Protein AF-I2JIE0-F1 (afdb_monomer_lite)

Foldseek 3Di:
DADLVLLVQLLCVLVVHDHDVCVNQPPHPDDDDPPVLLCVVVVCVVVVPAAAEAEDDDLVVVLVLCVLFVVLVLVLAAPVVLVVDVSVVSNSSSCCSRPCCNQQVVPSVPSVSVSVSVVVSSVCVVVPDDPLRYDYDYLVVWQVVVCVSVVHDGDPDTRDDDDDSVVRNVSSVVSNVVNCVVVVVVVVVVVVVVD

Secondary structure (DSSP, 8-state):
---HHHHHHHHHHHTT----HHHHTTT-S---STTGGGGHHHHHHHSTT--EEEE---HHHHHHHHIIIIIHHHHH--HHHHHH-HHHHHHHHHIIIIIIIIITTT-TTSHHHHHHHHHHHHHHHHHHS-GGGEEEE-GGG-HHHHHHHHT-PPPSSPPP----HHHHHHHHHHHHHHHTHHHHHHHHHHHHHH-

Structure (mmCIF, N/CA/C/O backbone):
data_AF-I2JIE0-F1
#
_entry.id   AF-I2JIE0-F1
#
loop_
_atom_site.group_PDB
_atom_site.id
_atom_site.type_symbol
_atom_site.label_atom_id
_atom_site.label_alt_id
_atom_site.label_comp_id
_atom_site.label_asym_id
_atom_site.label_entity_id
_atom_site.label_seq_id
_atom_site.pdbx_PDB_ins_code
_atom_site.Cartn_x
_atom_site.Cartn_y
_atom_site.Cartn_z
_atom_site.occupancy
_atom_site.B_iso_or_equiv
_atom_site.auth_seq_id
_atom_site.auth_comp_id
_atom_site.auth_asym_id
_atom_site.auth_atom_id
_atom_site.pdbx_PDB_model_num
ATOM 1 N N . MET A 1 1 ? -0.596 -16.220 -4.078 1.00 50.84 1 MET A N 1
ATOM 2 C CA . MET A 1 1 ? -0.698 -15.473 -5.357 1.00 50.84 1 MET A CA 1
ATOM 3 C C . MET A 1 1 ? -2.163 -15.151 -5.608 1.00 50.84 1 MET A C 1
ATOM 5 O O . MET A 1 1 ? -2.968 -16.049 -5.387 1.00 50.84 1 MET A O 1
ATOM 9 N N . PRO A 1 2 ? -2.507 -13.934 -6.063 1.00 60.78 2 PRO A N 1
ATOM 10 C CA . PRO A 1 2 ? -3.894 -13.558 -6.339 1.00 60.78 2 PRO A CA 1
ATOM 11 C C . PRO A 1 2 ? -4.518 -14.429 -7.439 1.00 60.78 2 PRO A C 1
ATOM 13 O O . PRO A 1 2 ? -3.810 -14.962 -8.313 1.00 60.78 2 PRO A O 1
ATOM 16 N N . ARG A 1 3 ? -5.847 -14.580 -7.391 1.00 75.62 3 ARG A N 1
ATOM 17 C CA . ARG A 1 3 ? -6.624 -15.221 -8.460 1.00 75.62 3 ARG A CA 1
ATOM 18 C C . ARG A 1 3 ? -6.479 -14.389 -9.750 1.00 75.62 3 ARG A C 1
ATOM 20 O O . ARG A 1 3 ? -6.171 -13.201 -9.704 1.00 75.62 3 ARG A O 1
ATOM 27 N N . ARG A 1 4 ? -6.565 -15.025 -10.924 1.00 69.75 4 ARG A N 1
ATOM 28 C CA . ARG A 1 4 ? -6.256 -14.353 -12.208 1.00 69.75 4 ARG A CA 1
ATOM 29 C C . ARG A 1 4 ? -7.236 -13.211 -12.504 1.00 69.75 4 ARG A C 1
ATOM 31 O O . ARG A 1 4 ? -6.804 -12.136 -12.897 1.00 69.75 4 ARG A O 1
ATOM 38 N N . ASP A 1 5 ? -8.510 -13.460 -12.252 1.00 83.25 5 ASP A N 1
ATOM 39 C CA . ASP A 1 5 ? -9.611 -12.498 -12.292 1.00 83.25 5 ASP A CA 1
ATOM 40 C C . ASP A 1 5 ? -9.385 -11.286 -11.374 1.00 83.25 5 ASP A C 1
ATOM 42 O O . ASP A 1 5 ? -9.635 -10.162 -11.796 1.00 83.25 5 ASP A O 1
ATOM 46 N N . GLN A 1 6 ? -8.833 -11.472 -10.168 1.00 88.50 6 GLN A N 1
ATOM 47 C CA . GLN A 1 6 ? -8.515 -10.356 -9.265 1.00 88.50 6 GLN A CA 1
ATOM 48 C C . GLN A 1 6 ? -7.530 -9.368 -9.902 1.00 88.50 6 GLN A C 1
ATOM 50 O O . GLN A 1 6 ? -7.724 -8.161 -9.803 1.00 88.50 6 GLN A O 1
ATOM 55 N N . VAL A 1 7 ? -6.482 -9.860 -10.576 1.00 89.50 7 VAL A N 1
ATOM 56 C CA . VAL A 1 7 ? -5.481 -8.986 -11.216 1.00 89.50 7 VAL A CA 1
ATOM 57 C C . VAL A 1 7 ? -6.107 -8.191 -12.366 1.00 89.50 7 VAL A C 1
ATOM 59 O O . VAL A 1 7 ? -5.831 -7.002 -12.515 1.00 89.50 7 VAL A O 1
ATOM 62 N N . ASP A 1 8 ? -6.965 -8.826 -13.164 1.00 90.94 8 ASP A N 1
ATOM 63 C CA . ASP A 1 8 ? -7.676 -8.154 -14.256 1.00 90.94 8 ASP A CA 1
ATOM 64 C C . ASP A 1 8 ? -8.636 -7.080 -13.711 1.00 90.94 8 ASP A C 1
ATOM 66 O O . ASP A 1 8 ? -8.652 -5.955 -14.209 1.00 90.94 8 ASP A O 1
ATOM 70 N N . LEU A 1 9 ? -9.375 -7.378 -12.638 1.00 93.00 9 LEU A N 1
ATOM 71 C CA . LEU A 1 9 ? -10.269 -6.417 -11.987 1.00 93.00 9 LEU A CA 1
ATOM 72 C C . LEU A 1 9 ? -9.511 -5.229 -11.378 1.00 93.00 9 LEU A C 1
ATOM 74 O O . LEU A 1 9 ? -9.936 -4.090 -11.547 1.00 93.00 9 LEU A O 1
ATOM 78 N N . PHE A 1 10 ? -8.356 -5.447 -10.747 1.00 93.81 10 PHE A N 1
ATOM 79 C CA . PHE A 1 10 ? -7.536 -4.338 -10.248 1.00 93.81 10 PHE A CA 1
ATOM 80 C C . PHE A 1 10 ? -6.934 -3.482 -11.365 1.00 93.81 10 PHE A C 1
ATOM 82 O O . PHE A 1 10 ? -6.816 -2.271 -11.194 1.00 93.81 10 PHE A O 1
ATOM 89 N N . ASN A 1 11 ? -6.581 -4.071 -12.512 1.00 92.19 11 ASN A N 1
ATOM 90 C CA . ASN A 1 11 ? -6.170 -3.294 -13.684 1.00 92.19 11 ASN A CA 1
ATOM 91 C C . ASN A 1 11 ? -7.300 -2.384 -14.183 1.00 92.19 11 ASN A C 1
ATOM 93 O O . ASN A 1 11 ? -7.058 -1.211 -14.455 1.00 92.19 11 ASN A O 1
ATOM 97 N N . ARG A 1 12 ? -8.530 -2.905 -14.261 1.00 93.56 12 ARG A N 1
ATOM 98 C CA . ARG A 1 12 ? -9.721 -2.134 -14.656 1.00 93.56 12 ARG A CA 1
ATOM 99 C C . ARG A 1 12 ? -10.009 -1.000 -13.673 1.00 93.56 12 ARG A C 1
ATOM 101 O O . ARG A 1 12 ? -10.166 0.142 -14.093 1.00 93.56 12 ARG A O 1
ATOM 108 N N . ALA A 1 13 ? -9.962 -1.287 -12.371 1.00 94.31 13 ALA A N 1
ATOM 109 C CA . ALA A 1 13 ? -10.081 -0.265 -11.330 1.00 94.31 13 ALA A CA 1
ATOM 110 C C . ALA A 1 13 ? -8.989 0.813 -11.459 1.00 94.31 13 ALA A C 1
ATOM 112 O O . ALA A 1 13 ? -9.267 2.004 -11.353 1.00 94.31 13 ALA A O 1
ATOM 113 N N . GLY A 1 14 ? -7.749 0.409 -11.759 1.00 91.81 14 GLY A N 1
ATOM 114 C CA . GLY A 1 14 ? -6.630 1.318 -12.028 1.00 91.81 14 GLY A CA 1
ATOM 115 C C . GLY A 1 14 ? -6.827 2.213 -13.252 1.00 91.81 14 GLY A C 1
ATOM 116 O O . GLY A 1 14 ? -6.329 3.334 -13.272 1.00 91.81 14 GLY A O 1
ATOM 117 N N . ALA A 1 15 ? -7.578 1.741 -14.247 1.00 91.69 15 ALA A N 1
ATOM 118 C CA . ALA A 1 15 ? -7.973 2.509 -15.425 1.00 91.69 15 ALA A CA 1
ATOM 119 C C . ALA A 1 15 ? -9.201 3.412 -15.183 1.00 91.69 15 ALA A C 1
ATOM 121 O O . ALA A 1 15 ? -9.650 4.089 -16.107 1.00 91.69 15 ALA A O 1
ATOM 122 N N . GLY A 1 16 ? -9.744 3.436 -13.961 1.00 92.06 16 GLY A N 1
ATOM 123 C CA . GLY A 1 16 ? -10.924 4.223 -13.601 1.00 92.06 16 GLY A CA 1
ATOM 124 C C . GLY A 1 16 ? -12.256 3.564 -13.963 1.00 92.06 16 GLY A C 1
ATOM 125 O O . GLY A 1 16 ? -13.295 4.219 -13.894 1.00 92.06 16 GLY A O 1
ATOM 126 N N . GLU A 1 17 ? -12.259 2.285 -14.348 1.00 94.81 17 GLU A N 1
ATOM 127 C CA . GLU A 1 17 ? -13.503 1.549 -14.564 1.00 94.81 17 GLU A CA 1
ATOM 128 C C . GLU A 1 17 ? -14.173 1.188 -13.234 1.00 94.81 17 GLU A C 1
ATOM 130 O O . GLU A 1 17 ? -13.512 0.837 -12.254 1.00 94.81 17 GLU A O 1
ATOM 135 N N . ALA A 1 18 ? -15.507 1.193 -13.226 1.00 93.06 18 ALA A N 1
ATOM 136 C CA . ALA A 1 18 ? -16.274 0.635 -12.123 1.00 93.06 18 ALA A CA 1
ATOM 137 C C . ALA A 1 18 ? -16.062 -0.887 -12.040 1.00 93.06 18 ALA A C 1
ATOM 139 O O . ALA A 1 18 ? -16.148 -1.602 -13.046 1.00 93.06 18 ALA A O 1
ATOM 140 N N . VAL A 1 19 ? -15.805 -1.378 -10.828 1.00 95.31 19 VAL A N 1
ATOM 141 C CA . VAL A 1 19 ? -15.604 -2.799 -10.535 1.00 95.31 19 VAL A CA 1
ATOM 142 C C . VAL A 1 19 ? -16.434 -3.229 -9.332 1.00 95.31 19 VAL A C 1
ATOM 144 O O . VAL A 1 19 ? -16.686 -2.443 -8.421 1.00 95.31 19 VAL A O 1
ATOM 147 N N . GLU A 1 20 ? -16.809 -4.505 -9.309 1.00 94.06 20 GLU A N 1
ATOM 148 C CA . GLU A 1 20 ? -17.502 -5.114 -8.175 1.00 94.06 20 GLU A CA 1
ATOM 149 C C . GLU A 1 20 ? -16.490 -5.566 -7.116 1.00 94.06 20 GLU A C 1
ATOM 151 O O . GLU A 1 20 ? -15.862 -6.624 -7.234 1.00 94.06 20 GLU A O 1
ATOM 156 N N . TRP A 1 21 ? -16.322 -4.759 -6.065 1.00 95.38 21 TRP A N 1
ATOM 157 C CA . TRP A 1 21 ? -15.391 -5.050 -4.968 1.00 95.38 21 TRP A CA 1
ATOM 158 C C . TRP A 1 21 ? -15.708 -6.369 -4.251 1.00 95.38 21 TRP A C 1
ATOM 160 O O . TRP A 1 21 ? -14.789 -7.064 -3.817 1.00 95.38 21 TRP A O 1
ATOM 170 N N . SER A 1 22 ? -16.982 -6.749 -4.171 1.00 94.56 22 SER A N 1
ATOM 171 C CA . SER A 1 22 ? -17.442 -8.028 -3.616 1.00 94.56 22 SER A CA 1
ATOM 172 C C . SER A 1 22 ? -16.863 -9.241 -4.350 1.00 94.56 22 SER A C 1
ATOM 174 O O . SER A 1 22 ? -16.493 -10.222 -3.711 1.00 94.56 22 SER A O 1
ATOM 176 N N . VAL A 1 23 ? -16.693 -9.161 -5.674 1.00 93.56 23 VAL A N 1
ATOM 177 C CA . VAL A 1 23 ? -16.081 -10.228 -6.485 1.00 93.56 23 VAL A CA 1
ATOM 178 C C . VAL A 1 23 ? -14.577 -10.309 -6.229 1.00 93.56 23 VAL A C 1
ATOM 180 O O . VAL A 1 23 ? -14.011 -11.396 -6.095 1.00 93.56 23 VAL A O 1
ATOM 183 N N . ILE A 1 24 ? -13.914 -9.153 -6.120 1.00 93.94 24 ILE A N 1
ATOM 184 C CA . ILE A 1 24 ? -12.473 -9.088 -5.852 1.00 93.94 24 ILE A CA 1
ATOM 185 C C . ILE A 1 24 ? -12.156 -9.718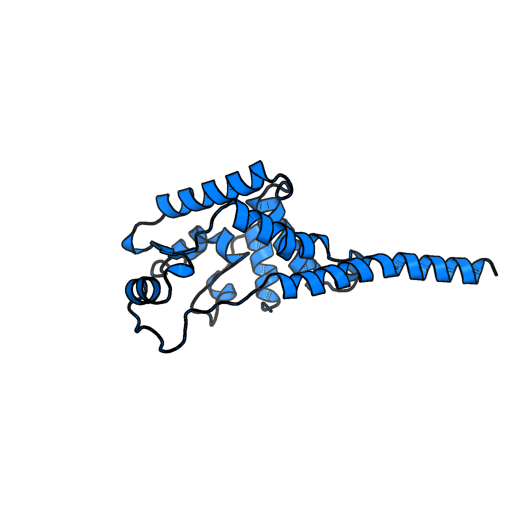 -4.491 1.00 93.94 24 ILE A C 1
ATOM 187 O O . ILE A 1 24 ? -11.199 -10.486 -4.395 1.00 93.94 24 ILE A O 1
ATOM 191 N N . PHE A 1 25 ? -12.959 -9.433 -3.464 1.00 94.19 25 PHE A N 1
ATOM 192 C CA . PHE A 1 25 ? -12.707 -9.848 -2.079 1.00 94.19 25 PHE A CA 1
ATOM 193 C C . PHE A 1 25 ? -13.576 -11.017 -1.599 1.00 94.19 25 PHE A C 1
ATOM 195 O O . PHE A 1 25 ? -13.624 -11.295 -0.403 1.00 94.19 25 PHE A O 1
ATOM 202 N N . GLU A 1 26 ? -14.218 -11.744 -2.511 1.00 92.62 26 GLU A N 1
ATOM 203 C CA . GLU A 1 26 ? -14.995 -12.939 -2.181 1.00 92.62 26 GLU A CA 1
ATOM 204 C C . GLU A 1 26 ? -14.158 -13.937 -1.359 1.00 92.62 26 GLU A C 1
ATOM 206 O O . GLU A 1 26 ? -13.080 -14.368 -1.777 1.00 92.62 26 GLU A O 1
ATOM 211 N N . GLY A 1 27 ? -14.661 -14.300 -0.176 1.00 92.69 27 GLY A N 1
ATOM 212 C CA . GLY A 1 27 ? -13.994 -15.222 0.748 1.00 92.69 27 GLY A CA 1
ATOM 213 C C . GLY A 1 27 ? -12.886 -14.600 1.607 1.00 92.69 27 GLY A C 1
ATOM 214 O O . GLY A 1 27 ? -12.286 -15.312 2.411 1.00 92.69 27 GLY A O 1
ATOM 215 N N . PHE A 1 28 ? -12.622 -13.296 1.486 1.00 94.25 28 PHE A N 1
ATOM 216 C CA . PHE A 1 28 ? -11.659 -12.574 2.319 1.00 94.25 28 PHE A CA 1
ATOM 217 C C . PHE A 1 28 ? -12.369 -11.738 3.388 1.00 94.25 28 PHE A C 1
ATOM 219 O O . PHE A 1 28 ? -13.424 -11.159 3.150 1.00 94.25 28 PHE A O 1
ATOM 226 N N . GLN A 1 29 ? -11.762 -11.647 4.574 1.00 94.88 29 GLN A N 1
ATOM 227 C CA . GLN A 1 29 ? -12.254 -10.813 5.683 1.00 94.88 29 GLN A CA 1
ATOM 228 C C . GLN A 1 29 ? -11.435 -9.530 5.876 1.00 94.88 29 GLN A C 1
ATOM 230 O O . GLN A 1 29 ? -11.829 -8.652 6.638 1.00 94.88 29 GLN A O 1
ATOM 235 N N . ALA A 1 30 ? -10.284 -9.432 5.210 1.00 95.56 30 ALA A N 1
ATOM 236 C CA . ALA A 1 30 ? -9.382 -8.294 5.276 1.00 95.56 30 ALA A CA 1
ATOM 237 C C . ALA A 1 30 ? -8.600 -8.163 3.964 1.00 95.56 30 ALA A C 1
ATOM 239 O O . ALA A 1 30 ? -8.398 -9.145 3.245 1.00 95.56 30 ALA A O 1
ATOM 240 N N . ALA A 1 31 ? -8.133 -6.949 3.687 1.00 95.06 31 ALA A N 1
ATOM 241 C CA . ALA A 1 31 ? -7.264 -6.629 2.567 1.00 95.06 31 ALA A CA 1
ATOM 242 C C . ALA A 1 31 ? -6.061 -5.830 3.073 1.00 95.06 31 ALA A C 1
ATOM 244 O O . ALA A 1 31 ? -6.202 -4.973 3.946 1.00 95.06 31 ALA A O 1
ATOM 245 N N . CYS A 1 32 ? -4.881 -6.111 2.534 1.00 93.06 32 CYS A N 1
ATOM 246 C CA . CYS A 1 32 ? -3.667 -5.364 2.822 1.00 93.06 32 CYS A CA 1
ATOM 247 C C . CYS A 1 32 ? -2.796 -5.274 1.567 1.00 93.06 32 CYS A C 1
ATOM 249 O O . CYS A 1 32 ? -2.983 -6.031 0.612 1.00 93.06 32 CYS A O 1
ATOM 251 N N . ASP A 1 33 ? -1.836 -4.349 1.602 1.00 89.81 33 ASP A N 1
ATOM 252 C CA . ASP A 1 33 ? -0.853 -4.123 0.540 1.00 89.81 33 ASP A CA 1
ATOM 253 C C . ASP A 1 33 ? -1.464 -3.670 -0.805 1.00 89.81 33 ASP A C 1
ATOM 255 O O . ASP A 1 33 ? -2.681 -3.531 -0.995 1.00 89.81 33 ASP A O 1
ATOM 259 N N . TRP A 1 34 ? -0.592 -3.364 -1.756 1.00 88.44 34 TRP A N 1
ATOM 260 C CA . TRP A 1 34 ? -0.958 -3.001 -3.112 1.00 88.44 34 TRP A CA 1
ATOM 261 C C . TRP A 1 34 ? -1.529 -4.202 -3.879 1.00 88.44 34 TRP A C 1
ATOM 263 O O . TRP A 1 34 ? -1.046 -5.326 -3.746 1.00 88.44 34 TRP A O 1
ATOM 273 N N . PRO A 1 35 ? -2.525 -3.984 -4.752 1.00 90.94 35 PRO A N 1
ATOM 274 C CA . PRO A 1 35 ? -3.130 -2.696 -5.105 1.00 90.94 35 PRO A CA 1
ATOM 275 C C . PRO A 1 35 ? -4.249 -2.241 -4.153 1.00 90.94 35 PRO A C 1
ATOM 277 O O . PRO A 1 35 ? -4.667 -1.093 -4.243 1.00 90.94 35 PRO A O 1
ATOM 280 N N . SER A 1 36 ? -4.736 -3.096 -3.247 1.00 93.56 36 SER A N 1
ATOM 281 C CA . SER A 1 36 ? -5.922 -2.808 -2.421 1.00 93.56 36 SER A CA 1
ATOM 282 C C . SER A 1 36 ? -5.805 -1.516 -1.605 1.00 93.56 36 SER A C 1
ATOM 284 O O . SER A 1 36 ? -6.749 -0.730 -1.570 1.00 93.56 36 SER A O 1
ATOM 286 N N . ALA A 1 37 ? -4.618 -1.235 -1.055 1.00 94.38 37 ALA A N 1
ATOM 287 C CA . ALA A 1 37 ? -4.341 -0.017 -0.296 1.00 94.38 37 ALA A CA 1
ATOM 288 C C . ALA A 1 37 ? -4.595 1.275 -1.097 1.00 94.38 37 ALA A C 1
ATOM 290 O O . ALA A 1 37 ? -4.973 2.286 -0.508 1.00 94.38 37 ALA A O 1
ATOM 291 N N . LYS A 1 38 ? -4.458 1.252 -2.435 1.00 94.69 38 LYS A N 1
ATOM 292 C CA . LYS A 1 38 ? -4.778 2.410 -3.288 1.00 94.69 38 LYS A CA 1
ATOM 293 C C . LYS A 1 38 ? -6.249 2.809 -3.190 1.00 94.69 38 LYS A C 1
ATOM 295 O O . LYS A 1 38 ? -6.565 3.998 -3.228 1.00 94.69 38 LYS A O 1
ATOM 300 N N . PHE A 1 39 ? -7.115 1.804 -3.118 1.00 96.25 39 PHE A N 1
ATOM 301 C CA . PHE A 1 39 ? -8.563 1.930 -3.241 1.00 96.25 39 PHE A CA 1
ATOM 302 C C . PHE A 1 39 ? -9.249 1.977 -1.874 1.00 96.25 39 PHE A C 1
ATOM 304 O O . PHE A 1 39 ? -10.411 1.609 -1.734 1.00 96.25 39 PHE A O 1
ATOM 311 N N . HIS A 1 40 ? -8.528 2.379 -0.825 1.00 96.94 40 HIS A N 1
ATOM 312 C CA . HIS A 1 40 ? -9.040 2.333 0.541 1.00 96.94 40 HIS A CA 1
ATOM 313 C C . HIS A 1 40 ? -10.341 3.141 0.721 1.00 96.94 40 HIS A C 1
ATOM 315 O O . HIS A 1 40 ? -11.200 2.735 1.502 1.00 96.94 40 HIS A O 1
ATOM 321 N N . LYS A 1 41 ? -10.532 4.246 -0.016 1.00 97.06 41 LYS A N 1
ATOM 322 C CA . LYS A 1 41 ? -11.759 5.063 0.045 1.00 97.06 41 LYS A CA 1
ATOM 323 C C . LYS A 1 41 ? -12.938 4.347 -0.607 1.00 97.06 41 LYS A C 1
ATOM 325 O O . LYS A 1 41 ? -14.010 4.274 -0.015 1.00 97.06 41 LYS A O 1
ATOM 330 N N . GLU A 1 42 ? -12.727 3.776 -1.784 1.00 97.12 42 GLU A N 1
ATOM 331 C CA . GLU A 1 42 ? -13.712 3.002 -2.535 1.00 97.12 42 GLU A CA 1
ATOM 332 C C . GLU A 1 42 ? -14.121 1.745 -1.760 1.00 97.12 42 GLU A C 1
ATOM 334 O O . GLU A 1 42 ? -15.308 1.447 -1.631 1.00 97.12 42 GLU A O 1
ATOM 339 N N . LEU A 1 43 ? -13.147 1.058 -1.160 1.00 97.31 43 LEU A N 1
ATOM 340 C CA . LEU A 1 43 ? -13.385 -0.093 -0.294 1.00 97.31 43 LEU A CA 1
ATOM 341 C C . LEU A 1 43 ? -14.127 0.296 0.982 1.00 97.31 43 LEU A C 1
ATOM 343 O O . LEU A 1 43 ? -15.064 -0.394 1.366 1.00 97.31 43 LEU A O 1
ATOM 347 N N . ALA A 1 44 ? -13.769 1.411 1.619 1.00 97.31 44 ALA A N 1
ATOM 348 C CA . ALA A 1 44 ? -14.471 1.893 2.804 1.00 97.31 44 ALA A CA 1
ATOM 349 C C . ALA A 1 44 ? -15.907 2.351 2.504 1.00 97.31 44 ALA A C 1
ATOM 351 O O . ALA A 1 44 ? -16.769 2.256 3.379 1.00 97.31 44 ALA A O 1
ATOM 352 N N . ALA A 1 45 ? -16.172 2.847 1.294 1.00 96.69 45 ALA A N 1
ATOM 353 C CA . ALA A 1 45 ? -17.520 3.174 0.844 1.00 96.69 45 ALA A CA 1
ATOM 354 C C . ALA A 1 45 ? -18.347 1.908 0.565 1.00 96.69 45 ALA A C 1
ATOM 356 O O . ALA A 1 45 ? -19.519 1.855 0.925 1.00 96.69 45 ALA A O 1
ATOM 357 N N . HIS A 1 46 ? -17.737 0.882 -0.038 1.00 97.19 46 HIS A N 1
ATOM 358 C CA . HIS A 1 46 ? -18.406 -0.386 -0.338 1.00 97.19 46 HIS A CA 1
ATOM 359 C C . HIS A 1 46 ? -18.641 -1.253 0.912 1.00 97.19 46 HIS A C 1
ATOM 361 O O . HIS A 1 46 ? -19.673 -1.907 1.024 1.00 97.19 46 HIS A O 1
ATOM 367 N N . TYR A 1 47 ? -17.707 -1.233 1.865 1.00 97.19 47 TYR A N 1
ATOM 368 C CA . TYR A 1 47 ? -17.784 -1.944 3.141 1.00 97.19 47 TYR A CA 1
ATOM 369 C C . TYR A 1 47 ? -17.862 -0.933 4.299 1.00 97.19 47 TYR A C 1
ATOM 371 O O . TYR A 1 47 ? -16.841 -0.654 4.938 1.00 97.19 47 TYR A O 1
ATOM 379 N N . PRO A 1 48 ? -19.042 -0.348 4.584 1.00 96.81 48 PRO A N 1
ATOM 380 C CA . PRO A 1 48 ? -19.179 0.754 5.542 1.00 96.81 48 PRO A CA 1
ATOM 381 C C . PRO A 1 48 ? -18.779 0.373 6.974 1.00 96.81 48 PRO A C 1
ATOM 383 O O . PRO A 1 48 ? -18.248 1.212 7.697 1.00 96.81 48 PRO A O 1
ATOM 386 N N . ASP A 1 49 ? -18.940 -0.898 7.343 1.00 96.25 49 ASP A N 1
ATOM 387 C CA . ASP A 1 49 ? -18.599 -1.412 8.675 1.00 96.25 49 ASP A CA 1
ATOM 388 C C . ASP A 1 49 ? -17.129 -1.848 8.799 1.00 96.25 49 ASP A C 1
ATOM 390 O O . ASP A 1 49 ? -16.657 -2.179 9.889 1.00 96.25 49 ASP A O 1
ATOM 394 N N . ALA A 1 50 ? -16.378 -1.865 7.690 1.00 97.38 50 ALA A N 1
ATOM 395 C CA . ALA A 1 50 ? -14.971 -2.233 7.724 1.00 97.38 50 ALA A CA 1
ATOM 396 C C . ALA A 1 50 ? -14.156 -1.177 8.481 1.00 97.38 50 ALA A C 1
ATOM 398 O O . ALA A 1 50 ? -14.226 0.025 8.190 1.00 97.38 50 ALA A O 1
ATOM 399 N N . LYS A 1 51 ? -13.347 -1.655 9.426 1.00 98.12 51 LYS A N 1
ATOM 400 C CA . LYS A 1 51 ? -12.343 -0.866 10.140 1.00 98.12 51 LYS A CA 1
ATOM 401 C C . LYS A 1 51 ? -11.093 -0.686 9.279 1.00 98.12 51 LYS A C 1
ATOM 403 O O . LYS A 1 51 ? -10.726 -1.579 8.518 1.00 98.12 51 LYS A O 1
ATOM 408 N N . ILE A 1 52 ? -10.431 0.458 9.421 1.00 98.50 52 ILE A N 1
ATOM 409 C CA . ILE A 1 52 ? -9.225 0.816 8.674 1.00 98.50 52 ILE A CA 1
ATOM 410 C C . ILE A 1 52 ? -8.023 0.761 9.613 1.00 98.50 52 ILE A C 1
ATOM 412 O O . ILE A 1 52 ? -8.037 1.355 10.689 1.00 98.50 52 ILE A O 1
ATOM 416 N N . VAL A 1 53 ? -6.970 0.060 9.196 1.00 98.38 53 VAL A N 1
ATOM 417 C CA . VAL A 1 53 ? -5.685 0.029 9.904 1.00 98.38 53 VAL A CA 1
ATOM 418 C C . VAL A 1 53 ? -4.634 0.684 9.017 1.00 98.38 53 VAL A C 1
ATOM 420 O O . VAL A 1 53 ? -4.310 0.174 7.946 1.00 98.38 53 VAL A O 1
ATOM 423 N N . LEU A 1 54 ? -4.103 1.821 9.461 1.00 98.31 54 LEU A N 1
ATOM 424 C CA . LEU A 1 54 ? -3.009 2.528 8.810 1.00 98.31 54 LEU A CA 1
ATOM 425 C C . LEU A 1 54 ? -1.691 2.133 9.472 1.00 98.31 54 LEU A C 1
ATOM 427 O O . LEU A 1 54 ? -1.358 2.617 10.554 1.00 98.31 54 LEU A O 1
ATOM 431 N N . SER A 1 55 ? -0.923 1.276 8.803 1.00 95.69 55 SER A N 1
ATOM 432 C CA . SER A 1 55 ? 0.434 0.956 9.238 1.00 95.69 55 SER A CA 1
ATOM 433 C C . SER A 1 55 ? 1.374 2.134 8.976 1.00 95.69 55 SER A C 1
ATOM 435 O O . SER A 1 55 ? 1.540 2.531 7.820 1.00 95.69 55 SER A O 1
ATOM 437 N N . VAL A 1 56 ? 2.022 2.658 10.015 1.00 95.94 56 VAL A N 1
ATOM 438 C CA . VAL A 1 56 ? 2.988 3.762 9.896 1.00 95.94 56 VAL A CA 1
ATOM 439 C C . VAL A 1 56 ? 4.423 3.281 10.066 1.00 95.94 56 VAL A C 1
ATOM 441 O O . VAL A 1 56 ? 4.703 2.306 10.763 1.00 95.94 56 VAL A O 1
ATOM 444 N N . ARG A 1 57 ? 5.350 3.974 9.406 1.00 93.50 57 ARG A N 1
ATOM 445 C CA . ARG A 1 57 ? 6.789 3.719 9.476 1.00 93.50 57 ARG A CA 1
ATOM 446 C C . ARG A 1 57 ? 7.540 5.016 9.205 1.00 93.50 57 ARG A C 1
ATOM 448 O O . ARG A 1 57 ? 7.044 5.882 8.492 1.00 93.50 57 ARG A O 1
ATOM 455 N N . ASP A 1 58 ? 8.747 5.110 9.747 1.00 96.25 58 ASP A N 1
ATOM 456 C CA . ASP A 1 58 ? 9.717 6.128 9.353 1.00 96.25 58 ASP A CA 1
ATOM 457 C C . ASP A 1 58 ? 9.920 6.147 7.822 1.00 96.25 58 ASP A C 1
ATOM 459 O O . ASP A 1 58 ? 10.095 5.091 7.202 1.00 96.25 58 ASP A O 1
ATOM 463 N N . ALA A 1 59 ? 9.867 7.339 7.223 1.00 96.88 59 ALA A N 1
ATOM 464 C CA . ALA A 1 59 ? 9.841 7.511 5.771 1.00 96.88 59 ALA A CA 1
ATOM 465 C C . ALA A 1 59 ? 11.167 7.110 5.107 1.00 96.88 59 ALA A C 1
ATOM 467 O O . ALA A 1 59 ? 11.153 6.549 4.009 1.00 96.88 59 ALA A O 1
ATOM 468 N N . ASP A 1 60 ? 12.299 7.338 5.777 1.00 96.69 60 ASP A N 1
ATOM 469 C CA . ASP A 1 60 ? 13.617 6.933 5.283 1.00 96.69 60 ASP A CA 1
ATOM 470 C C . ASP A 1 60 ? 13.711 5.407 5.231 1.00 96.69 60 ASP A C 1
ATOM 472 O O . ASP A 1 60 ? 13.921 4.821 4.167 1.00 96.69 60 ASP A O 1
ATOM 476 N N . LYS A 1 61 ? 13.404 4.743 6.352 1.00 93.44 61 LYS A N 1
ATOM 477 C CA . LYS A 1 61 ? 13.381 3.275 6.430 1.00 93.44 61 LYS A CA 1
ATOM 478 C C . LYS A 1 61 ? 12.373 2.646 5.471 1.00 93.44 61 LYS A C 1
ATOM 480 O O . LYS A 1 61 ? 12.617 1.549 4.964 1.00 93.44 61 LYS A O 1
ATOM 485 N N . TRP A 1 62 ? 11.219 3.279 5.263 1.00 94.12 62 TRP A N 1
ATOM 486 C CA . TRP A 1 62 ? 10.230 2.823 4.288 1.00 94.12 62 TRP A CA 1
ATOM 487 C C . TRP A 1 62 ? 10.772 2.918 2.860 1.00 94.12 62 TRP A C 1
ATOM 489 O O . TRP A 1 62 ? 10.655 1.945 2.108 1.00 94.12 62 TRP A O 1
ATOM 499 N N . TYR A 1 63 ? 11.384 4.046 2.492 1.00 95.88 63 TYR A N 1
ATOM 500 C CA . TYR A 1 63 ? 11.905 4.255 1.147 1.00 95.88 63 TYR A CA 1
ATOM 501 C C . TYR A 1 63 ? 13.029 3.270 0.829 1.00 95.88 63 TYR A C 1
ATOM 503 O O . TYR A 1 63 ? 12.940 2.565 -0.176 1.00 95.88 63 TYR A O 1
ATOM 511 N N . ASP A 1 64 ? 14.016 3.133 1.716 1.00 93.38 64 ASP A N 1
ATOM 512 C CA . ASP A 1 64 ? 15.139 2.207 1.536 1.00 93.38 64 ASP A CA 1
ATOM 513 C C . ASP A 1 64 ? 14.654 0.765 1.363 1.00 93.38 64 ASP A C 1
ATOM 515 O O . ASP A 1 64 ? 15.060 0.050 0.439 1.00 93.38 64 ASP A O 1
ATOM 519 N N . SER A 1 65 ? 13.714 0.353 2.219 1.00 89.50 65 SER A N 1
ATOM 520 C CA . SER A 1 65 ? 13.075 -0.960 2.155 1.00 89.50 65 SER A CA 1
ATOM 521 C C . SER A 1 65 ? 12.357 -1.154 0.821 1.00 89.50 65 SER A C 1
ATOM 523 O O . SER A 1 65 ? 12.564 -2.157 0.147 1.00 89.50 65 SER A O 1
ATOM 525 N N . THR A 1 66 ? 11.528 -0.202 0.402 1.00 92.00 66 THR A N 1
ATOM 526 C CA . THR A 1 66 ? 10.705 -0.317 -0.812 1.00 92.00 66 THR A CA 1
ATOM 527 C C . THR A 1 66 ? 11.563 -0.286 -2.080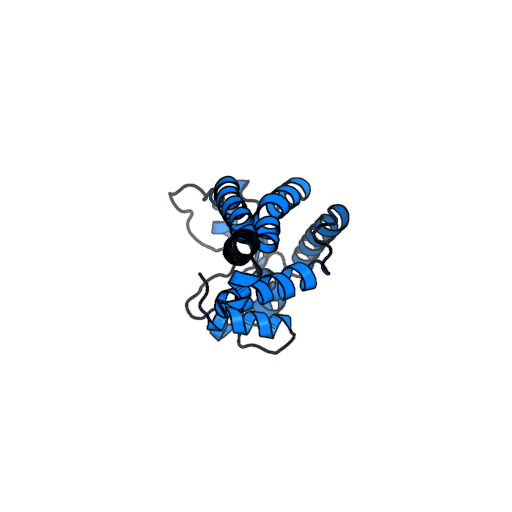 1.00 92.00 66 THR A C 1
ATOM 529 O O . THR A 1 66 ? 11.347 -1.072 -3.010 1.00 92.00 66 THR A O 1
ATOM 532 N N . ARG A 1 67 ? 12.588 0.576 -2.098 1.00 93.00 67 ARG 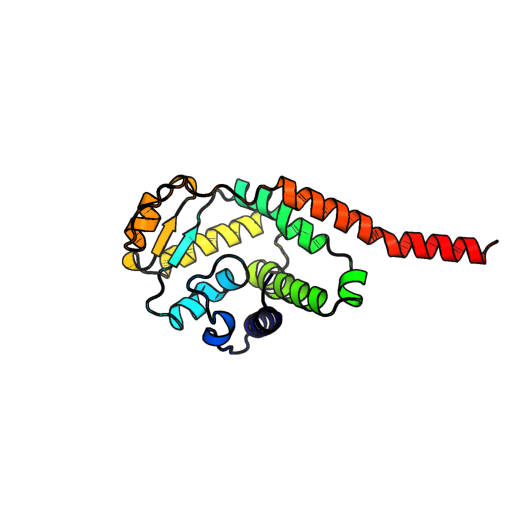A N 1
ATOM 533 C CA . ARG A 1 67 ? 13.536 0.745 -3.202 1.00 93.00 67 ARG A CA 1
ATOM 534 C C . ARG A 1 67 ? 14.371 -0.508 -3.439 1.00 93.00 67 ARG A C 1
ATOM 536 O O . ARG A 1 67 ? 14.539 -0.902 -4.593 1.00 93.00 67 ARG A O 1
ATOM 543 N N . SER A 1 68 ? 14.877 -1.124 -2.372 1.00 86.81 68 SER A N 1
ATOM 544 C CA . SER A 1 68 ? 15.716 -2.330 -2.438 1.00 86.81 68 SER A CA 1
ATOM 545 C C . SER A 1 68 ? 14.927 -3.617 -2.704 1.00 86.81 68 SER A C 1
ATOM 547 O O . SER A 1 68 ? 15.497 -4.582 -3.213 1.00 86.81 68 SER A O 1
ATOM 549 N N . THR A 1 69 ? 13.620 -3.623 -2.425 1.00 86.19 69 THR A N 1
ATOM 550 C CA . THR A 1 69 ? 12.761 -4.808 -2.551 1.00 86.19 69 THR A CA 1
ATOM 551 C C . THR A 1 69 ? 11.814 -4.724 -3.752 1.00 86.19 69 THR A C 1
ATOM 553 O O . THR A 1 69 ? 12.221 -5.001 -4.881 1.00 86.19 69 THR A O 1
ATOM 556 N N . ILE A 1 70 ? 10.547 -4.359 -3.543 1.00 85.56 70 ILE A N 1
ATOM 557 C CA . ILE A 1 70 ? 9.471 -4.466 -4.534 1.00 85.56 70 ILE A CA 1
ATOM 558 C C . ILE A 1 70 ? 9.704 -3.590 -5.766 1.00 85.56 70 ILE A C 1
ATOM 560 O O . ILE A 1 70 ? 9.385 -4.003 -6.886 1.00 85.56 70 ILE A O 1
ATOM 564 N N . PHE A 1 71 ? 10.321 -2.417 -5.599 1.00 90.75 71 PHE A N 1
ATOM 565 C CA . PHE A 1 71 ? 10.660 -1.565 -6.731 1.00 90.75 71 PHE A CA 1
ATOM 566 C C . PHE A 1 71 ? 11.769 -2.208 -7.567 1.00 90.75 71 PHE A C 1
ATOM 568 O O . PHE A 1 71 ? 11.598 -2.410 -8.770 1.00 90.75 71 PHE A O 1
ATOM 575 N N . ALA A 1 72 ? 12.871 -2.624 -6.933 1.00 88.31 72 ALA A N 1
ATOM 576 C CA . ALA A 1 72 ? 13.955 -3.334 -7.607 1.00 88.31 72 ALA A CA 1
ATOM 577 C C . ALA A 1 72 ? 13.485 -4.638 -8.272 1.00 88.31 72 ALA A C 1
ATOM 579 O O . ALA A 1 72 ? 13.949 -4.963 -9.365 1.00 88.31 72 ALA A O 1
ATOM 580 N N . PHE A 1 73 ? 12.554 -5.369 -7.658 1.00 86.88 73 PHE A N 1
ATOM 581 C CA . PHE A 1 73 ? 11.945 -6.568 -8.233 1.00 86.88 73 PHE A CA 1
ATOM 582 C C . PHE A 1 73 ? 11.088 -6.248 -9.460 1.00 86.88 73 PHE A C 1
ATOM 584 O O . PHE A 1 73 ? 11.206 -6.927 -10.478 1.00 86.88 73 PHE A O 1
ATOM 591 N N . THR A 1 74 ? 10.279 -5.187 -9.411 1.00 87.12 74 THR A N 1
ATOM 592 C CA . THR A 1 74 ? 9.458 -4.782 -10.562 1.00 87.12 74 THR A CA 1
ATOM 593 C C . THR A 1 74 ? 10.339 -4.374 -11.745 1.00 87.12 74 THR A C 1
ATOM 595 O O . THR A 1 74 ? 10.160 -4.882 -12.850 1.00 87.12 74 THR A O 1
ATOM 598 N N . GLN A 1 75 ? 11.363 -3.545 -11.501 1.00 87.44 75 GLN A N 1
ATOM 599 C CA . GLN A 1 75 ? 12.369 -3.170 -12.512 1.00 87.44 75 GLN A CA 1
ATOM 600 C C . GLN A 1 75 ? 13.227 -4.374 -12.960 1.00 87.44 75 GLN A C 1
ATOM 602 O O . GLN A 1 75 ? 13.757 -4.406 -14.067 1.00 87.44 75 GLN A O 1
ATOM 607 N N . SER A 1 76 ? 13.310 -5.383 -12.089 1.00 84.81 76 SER A N 1
ATOM 608 C CA . SER A 1 76 ? 13.823 -6.743 -12.280 1.00 84.81 76 SER A CA 1
ATOM 609 C C . SER A 1 76 ? 13.396 -7.467 -13.537 1.00 84.81 76 SER A C 1
ATOM 611 O O . SER A 1 76 ? 14.139 -8.243 -14.139 1.00 84.81 76 SER A O 1
ATOM 613 N N . MET A 1 77 ? 12.104 -7.319 -13.819 1.00 84.00 77 MET A N 1
ATOM 614 C CA . MET A 1 77 ? 11.348 -8.334 -14.523 1.00 84.00 77 MET A CA 1
ATOM 615 C C . MET A 1 77 ? 11.735 -8.377 -16.006 1.00 84.00 77 MET A C 1
ATOM 617 O O . MET A 1 77 ? 11.480 -7.411 -16.738 1.00 84.00 77 MET A O 1
ATOM 621 N N . PRO A 1 78 ? 12.303 -9.496 -16.500 1.00 84.75 78 PRO A N 1
ATOM 622 C CA . PRO A 1 78 ? 12.757 -9.568 -17.879 1.00 84.75 78 PRO A CA 1
ATOM 623 C C . PRO A 1 78 ? 11.618 -9.325 -18.872 1.00 84.75 78 PRO A C 1
ATOM 625 O O . PRO A 1 78 ? 10.534 -9.903 -18.761 1.00 84.75 78 PRO A O 1
ATOM 628 N N . ARG A 1 79 ? 11.867 -8.495 -19.893 1.00 84.75 79 ARG A N 1
ATOM 629 C CA . ARG A 1 79 ? 10.858 -8.177 -20.922 1.00 84.75 79 ARG A CA 1
ATOM 630 C C . ARG A 1 79 ? 10.342 -9.430 -21.632 1.00 84.75 79 ARG A C 1
ATOM 632 O O . ARG A 1 79 ? 9.144 -9.549 -21.864 1.00 84.75 79 ARG A O 1
ATOM 639 N N . TRP A 1 80 ? 11.232 -10.380 -21.913 1.00 83.62 80 TRP A N 1
ATOM 640 C CA . TRP A 1 80 ? 10.888 -11.641 -22.569 1.00 83.62 80 TRP A CA 1
ATOM 641 C C . TRP A 1 80 ? 9.947 -12.509 -21.718 1.00 83.62 80 TRP A C 1
ATOM 643 O O . TRP A 1 80 ? 9.052 -13.149 -22.261 1.00 83.62 80 TRP A O 1
ATOM 653 N N . LEU A 1 81 ? 10.061 -12.462 -20.385 1.00 83.44 81 LEU A N 1
ATOM 654 C CA . LEU A 1 81 ? 9.167 -13.195 -19.486 1.00 83.44 81 LEU A CA 1
ATOM 655 C C . LEU A 1 81 ? 7.738 -12.628 -19.535 1.00 83.44 81 LEU A C 1
ATOM 657 O O . LEU A 1 81 ? 6.766 -13.381 -19.537 1.00 83.44 81 LEU A O 1
ATOM 661 N N . ARG A 1 82 ? 7.607 -11.300 -19.660 1.00 84.12 82 ARG A N 1
ATOM 662 C CA . ARG A 1 82 ? 6.319 -10.612 -19.881 1.00 84.12 82 ARG A CA 1
ATOM 663 C C . ARG A 1 82 ? 5.737 -10.882 -21.270 1.00 84.12 82 ARG A C 1
ATOM 665 O O . ARG A 1 82 ? 4.521 -10.821 -21.462 1.00 84.12 82 ARG A O 1
ATOM 672 N N . TRP A 1 83 ? 6.591 -11.155 -22.252 1.00 83.38 83 TRP A N 1
ATOM 673 C CA . TRP A 1 83 ? 6.150 -11.542 -23.586 1.00 83.38 83 TRP A CA 1
ATOM 674 C C . TRP A 1 83 ? 5.586 -12.968 -23.585 1.00 83.38 83 TRP A C 1
ATOM 676 O O . TRP A 1 83 ? 4.446 -13.149 -24.008 1.00 83.38 83 TRP A O 1
ATOM 686 N N . LEU A 1 84 ? 6.319 -13.931 -23.015 1.00 87.50 84 LEU A N 1
ATOM 687 C CA . LEU A 1 84 ? 5.938 -15.349 -22.975 1.00 87.50 84 LEU A CA 1
ATOM 688 C C . LEU A 1 84 ? 4.777 -15.666 -22.024 1.00 87.50 84 LEU A C 1
ATOM 690 O O . LEU A 1 84 ? 4.052 -16.631 -22.249 1.00 87.50 84 LEU A O 1
ATOM 694 N N . SER A 1 85 ? 4.591 -14.883 -20.958 1.00 87.50 85 SER A N 1
ATOM 695 C CA . SER A 1 85 ? 3.545 -15.128 -19.963 1.00 87.50 85 SER A CA 1
ATOM 696 C C . SER A 1 85 ? 2.535 -13.979 -19.914 1.00 87.50 85 SER A C 1
ATOM 698 O O . SER A 1 85 ? 2.824 -12.934 -19.317 1.00 87.50 85 SER A O 1
ATOM 700 N N . PRO A 1 86 ? 1.315 -14.169 -20.459 1.00 87.06 86 PRO A N 1
ATOM 701 C CA . PRO A 1 86 ? 0.230 -13.197 -20.332 1.00 87.06 86 PRO A CA 1
ATOM 702 C C . PRO A 1 86 ? -0.063 -12.839 -18.872 1.00 87.06 86 PRO A C 1
ATOM 704 O O . PRO A 1 86 ? -0.259 -11.676 -18.548 1.00 87.06 86 PRO A O 1
ATOM 707 N N . ARG A 1 87 ? 0.009 -13.819 -17.961 1.00 85.12 87 ARG A N 1
ATOM 708 C CA . ARG A 1 87 ? -0.199 -13.591 -16.525 1.00 85.12 87 ARG A CA 1
ATOM 709 C C . ARG A 1 87 ? 0.848 -12.643 -15.934 1.00 85.12 87 ARG A C 1
ATOM 711 O O . ARG A 1 87 ? 0.490 -11.751 -15.172 1.00 85.12 87 ARG A O 1
ATOM 718 N N . MET A 1 88 ? 2.129 -12.817 -16.271 1.00 86.38 88 MET A N 1
ATOM 719 C CA . MET A 1 88 ? 3.183 -11.912 -15.786 1.00 86.38 88 MET A CA 1
ATOM 720 C C . MET A 1 88 ? 3.037 -10.513 -16.375 1.00 86.38 88 MET A C 1
ATOM 722 O O . MET A 1 88 ? 3.301 -9.529 -15.689 1.00 86.38 88 MET A O 1
ATOM 726 N N . ARG A 1 89 ? 2.571 -10.416 -17.624 1.00 88.44 89 ARG A N 1
ATOM 727 C CA . ARG A 1 89 ? 2.244 -9.137 -18.256 1.00 88.44 89 ARG A CA 1
ATOM 728 C C . ARG A 1 89 ? 1.156 -8.393 -17.485 1.00 88.44 89 ARG A C 1
ATOM 730 O O . ARG A 1 89 ? 1.389 -7.250 -17.115 1.00 88.44 89 ARG A O 1
ATOM 737 N N . THR A 1 90 ? 0.039 -9.056 -17.190 1.00 89.25 90 THR A N 1
ATOM 738 C CA . THR A 1 90 ? -1.087 -8.477 -16.444 1.00 89.25 90 THR A CA 1
ATOM 739 C C . THR A 1 90 ? -0.680 -8.044 -15.032 1.00 89.25 90 THR A C 1
ATOM 741 O O . THR A 1 90 ? -1.036 -6.950 -14.600 1.00 89.25 90 THR A O 1
ATOM 744 N N . ILE A 1 91 ? 0.106 -8.857 -14.314 1.00 88.25 91 ILE A N 1
ATOM 745 C CA . ILE A 1 91 ? 0.600 -8.498 -12.971 1.00 88.25 91 ILE A CA 1
ATOM 746 C C . ILE A 1 91 ? 1.524 -7.282 -13.039 1.00 88.25 91 ILE A C 1
ATOM 748 O O . ILE A 1 91 ? 1.379 -6.354 -12.248 1.00 88.25 91 ILE A O 1
ATOM 752 N N . HIS A 1 92 ? 2.458 -7.260 -13.991 1.00 89.62 92 HIS A N 1
ATOM 753 C CA . HIS A 1 92 ? 3.343 -6.114 -14.169 1.00 89.62 92 HIS A CA 1
ATOM 754 C C . HIS A 1 92 ? 2.558 -4.853 -14.550 1.00 89.62 92 HIS A C 1
ATOM 756 O O . HIS A 1 92 ? 2.879 -3.776 -14.065 1.00 89.62 92 HIS A O 1
ATOM 762 N N . GLN A 1 93 ? 1.541 -4.958 -15.409 1.00 90.12 93 GLN A N 1
ATOM 763 C CA . GLN A 1 93 ? 0.670 -3.831 -15.757 1.00 90.12 93 GLN A CA 1
ATOM 764 C C . GLN A 1 93 ? -0.059 -3.283 -14.532 1.00 90.12 93 GLN A C 1
ATOM 766 O O . GLN A 1 93 ? -0.064 -2.074 -14.346 1.00 90.12 93 GLN A O 1
ATOM 771 N N . MET A 1 94 ? -0.570 -4.154 -13.662 1.00 91.31 94 MET A N 1
ATOM 772 C CA . MET A 1 94 ? -1.254 -3.743 -12.435 1.00 91.31 94 MET A CA 1
ATOM 773 C C . MET A 1 94 ? -0.298 -3.020 -11.490 1.00 91.31 94 MET A C 1
ATOM 775 O O . MET A 1 94 ? -0.585 -1.918 -11.039 1.00 91.31 94 MET A O 1
ATOM 779 N N . VAL A 1 95 ? 0.865 -3.612 -11.216 1.00 89.94 95 VAL A N 1
ATOM 780 C CA . VAL A 1 95 ? 1.851 -3.021 -10.302 1.00 89.94 95 VAL A CA 1
ATOM 781 C C . VAL A 1 95 ? 2.383 -1.697 -10.858 1.00 89.94 95 VAL A C 1
ATOM 783 O O . VAL A 1 95 ? 2.436 -0.706 -10.138 1.00 89.94 95 VAL A O 1
ATOM 786 N N . THR A 1 96 ? 2.739 -1.640 -12.142 1.00 90.12 96 THR A N 1
ATOM 787 C CA . THR A 1 96 ? 3.229 -0.404 -12.759 1.00 90.12 96 THR A CA 1
ATOM 788 C C . THR A 1 96 ? 2.134 0.648 -12.877 1.00 90.12 96 THR A C 1
ATOM 790 O O . THR A 1 96 ? 2.329 1.750 -12.389 1.00 90.12 96 THR A O 1
ATOM 793 N N . GLY A 1 97 ? 0.980 0.318 -13.450 1.00 90.12 97 GLY A N 1
ATOM 794 C CA . GLY A 1 97 ? -0.091 1.277 -13.712 1.00 90.12 97 GLY A CA 1
ATOM 795 C C . GLY A 1 97 ? -0.764 1.796 -12.444 1.00 90.12 97 GLY A C 1
ATOM 796 O O . GLY A 1 97 ? -0.934 3.000 -12.297 1.00 90.12 97 GLY A O 1
ATOM 797 N N . VAL A 1 98 ? -1.104 0.914 -11.499 1.00 89.88 98 VAL A N 1
ATOM 798 C CA . VAL A 1 98 ? -1.800 1.320 -10.265 1.00 89.88 98 VAL A CA 1
ATOM 799 C C . VAL A 1 98 ? -0.839 1.978 -9.281 1.00 89.88 98 VAL A C 1
ATOM 801 O O . VAL A 1 98 ? -1.174 3.001 -8.688 1.00 89.88 98 VAL A O 1
ATOM 804 N N . VAL A 1 99 ? 0.349 1.396 -9.085 1.00 91.75 99 VAL A N 1
ATOM 805 C CA . VAL A 1 99 ? 1.263 1.817 -8.014 1.00 91.75 99 VAL A CA 1
ATOM 806 C C . VAL A 1 99 ? 2.287 2.814 -8.540 1.00 91.75 99 VAL A C 1
ATOM 808 O O . VAL A 1 99 ? 2.275 3.976 -8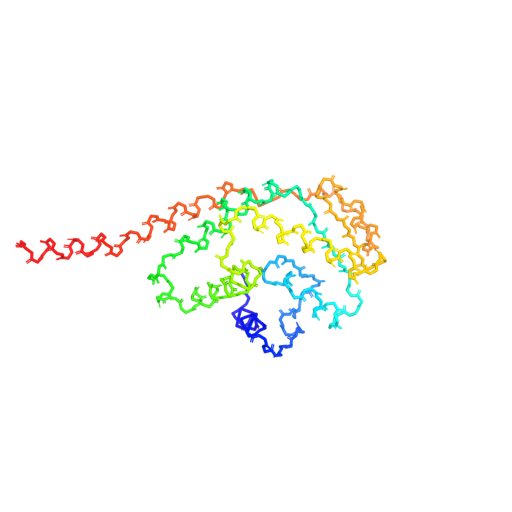.143 1.00 91.75 99 VAL A O 1
ATOM 811 N N . TRP A 1 100 ? 3.181 2.390 -9.433 1.00 94.25 100 TRP A N 1
ATOM 812 C CA . TRP A 1 100 ? 4.345 3.206 -9.797 1.00 94.25 100 TRP A CA 1
ATOM 813 C C . TRP A 1 100 ? 3.984 4.441 -10.627 1.00 94.25 100 TRP A C 1
ATOM 815 O O . TRP A 1 100 ? 4.462 5.533 -10.329 1.00 94.25 100 TRP A O 1
ATOM 825 N N . ASP A 1 101 ? 3.115 4.288 -11.616 1.00 93.38 101 ASP A N 1
ATOM 826 C CA . ASP A 1 101 ? 2.656 5.376 -12.475 1.00 93.38 101 ASP A CA 1
ATOM 827 C C . ASP A 1 101 ? 1.448 6.086 -11.853 1.00 93.38 101 ASP A C 1
ATOM 829 O O . ASP A 1 101 ? 1.398 7.311 -11.848 1.00 93.38 101 ASP A O 1
ATOM 833 N N . GLY A 1 102 ? 0.512 5.339 -11.260 1.00 91.62 102 GLY A N 1
ATOM 834 C CA . GLY A 1 102 ? -0.705 5.893 -10.665 1.00 91.62 102 GLY A CA 1
ATOM 835 C C . GLY A 1 102 ? -0.469 6.690 -9.379 1.00 91.62 102 GLY A C 1
ATOM 836 O O . GLY A 1 102 ? -0.853 7.853 -9.296 1.00 91.62 102 GLY A O 1
ATOM 837 N N . VAL A 1 103 ? 0.161 6.087 -8.365 1.00 93.38 103 VAL A N 1
ATOM 838 C CA . VAL A 1 103 ? 0.408 6.754 -7.069 1.00 93.38 103 VAL A CA 1
ATOM 839 C C . VAL A 1 103 ? 1.629 7.656 -7.128 1.00 93.38 103 VAL A C 1
ATOM 841 O O . VAL A 1 103 ? 1.598 8.772 -6.619 1.00 93.38 103 VAL A O 1
ATOM 844 N N . PHE A 1 104 ? 2.710 7.171 -7.739 1.00 95.75 104 PHE A N 1
ATOM 845 C CA . PHE A 1 104 ? 3.992 7.874 -7.743 1.00 95.75 104 PHE A CA 1
ATOM 846 C C . PHE A 1 104 ? 4.284 8.616 -9.053 1.00 95.75 104 PHE A C 1
ATOM 848 O O . PHE A 1 104 ? 5.397 9.107 -9.222 1.00 95.75 104 PHE A O 1
ATOM 855 N N . GLY A 1 105 ? 3.353 8.689 -10.009 1.00 95.19 105 GLY A N 1
ATOM 856 C CA . GLY A 1 105 ? 3.553 9.459 -11.243 1.00 95.19 105 GLY A CA 1
ATOM 857 C C . GLY A 1 105 ? 4.771 9.028 -12.072 1.00 95.19 105 GLY A C 1
ATOM 858 O O . GLY A 1 105 ? 5.365 9.858 -12.755 1.00 95.19 105 GLY A O 1
ATOM 859 N N . GLY A 1 106 ? 5.229 7.778 -11.937 1.00 95.88 106 GLY A N 1
ATOM 860 C CA . GLY A 1 106 ? 6.454 7.262 -12.562 1.00 95.88 106 GLY A CA 1
ATOM 861 C C . GLY A 1 106 ? 7.750 7.756 -11.903 1.00 95.88 106 GLY A C 1
ATOM 862 O O . GLY A 1 106 ? 8.849 7.471 -12.380 1.00 95.88 106 GLY A O 1
ATOM 863 N N . ARG A 1 107 ? 7.648 8.488 -10.790 1.00 97.19 107 ARG A N 1
ATOM 864 C CA . ARG A 1 107 ? 8.750 9.187 -10.115 1.00 97.19 107 ARG A CA 1
ATOM 865 C C . ARG A 1 107 ? 9.152 8.559 -8.787 1.00 97.19 107 ARG A C 1
ATOM 867 O O . ARG A 1 107 ? 9.859 9.190 -8.014 1.00 97.19 107 ARG A O 1
ATOM 874 N N . PHE A 1 108 ? 8.790 7.302 -8.524 1.00 97.12 108 PHE A N 1
ATOM 875 C CA . PHE A 1 108 ? 9.214 6.616 -7.294 1.00 97.12 108 PHE A CA 1
ATOM 876 C C . PHE A 1 108 ? 10.745 6.624 -7.100 1.00 97.12 108 PHE A C 1
ATOM 878 O O . PHE A 1 108 ? 11.231 6.579 -5.976 1.00 97.12 108 PHE A O 1
ATOM 885 N N . ALA A 1 109 ? 11.525 6.685 -8.186 1.00 96.31 109 ALA A N 1
ATOM 886 C CA . ALA A 1 109 ? 12.980 6.709 -8.090 1.00 96.31 109 ALA A CA 1
ATOM 887 C C . ALA A 1 109 ? 13.568 8.025 -7.538 1.00 96.31 109 ALA A C 1
ATOM 889 O O . ALA A 1 109 ? 14.737 8.019 -7.142 1.00 96.31 109 ALA A O 1
ATOM 890 N N . ASP A 1 110 ? 12.784 9.106 -7.544 1.00 98.06 110 ASP A N 1
ATOM 891 C CA . ASP A 1 110 ? 13.070 10.388 -6.900 1.00 98.06 110 ASP A CA 1
ATOM 892 C C . ASP A 1 110 ? 12.679 10.275 -5.422 1.00 98.06 110 ASP A C 1
ATOM 894 O O . ASP A 1 110 ? 11.502 10.233 -5.065 1.00 98.06 110 ASP A O 1
ATOM 898 N N . GLU A 1 111 ? 13.690 10.161 -4.565 1.00 98.00 111 GLU A N 1
ATOM 899 C CA . GLU A 1 111 ? 13.529 9.861 -3.144 1.00 98.00 111 GLU A CA 1
ATOM 900 C C . GLU A 1 111 ? 12.707 10.909 -2.395 1.00 98.00 111 GLU A C 1
ATOM 902 O O . GLU A 1 111 ? 11.805 10.557 -1.633 1.00 98.00 111 GLU A O 1
ATOM 907 N N . ALA A 1 112 ? 12.991 12.192 -2.632 1.00 98.31 112 ALA A N 1
ATOM 908 C CA . ALA A 1 112 ? 12.280 13.283 -1.979 1.00 98.31 112 ALA A CA 1
ATOM 909 C C . ALA A 1 112 ? 10.799 13.268 -2.376 1.00 98.31 112 ALA A C 1
ATOM 911 O O . ALA A 1 112 ? 9.923 13.362 -1.515 1.00 98.31 112 ALA A O 1
ATOM 912 N N . TYR A 1 113 ? 10.519 13.066 -3.666 1.00 98.31 113 TYR A N 1
ATOM 913 C CA . TYR A 1 113 ? 9.153 12.949 -4.166 1.00 98.31 113 TYR A CA 1
ATOM 914 C C . TYR A 1 113 ? 8.429 11.718 -3.595 1.00 98.31 113 TYR A C 1
ATOM 916 O O . TYR A 1 113 ? 7.304 11.831 -3.111 1.00 98.31 113 TYR A O 1
ATOM 924 N N . ALA A 1 114 ? 9.066 10.544 -3.592 1.00 98.12 114 ALA A N 1
ATOM 925 C CA . ALA A 1 114 ? 8.460 9.316 -3.079 1.00 98.12 114 ALA A CA 1
ATOM 926 C C . ALA A 1 114 ? 8.112 9.424 -1.586 1.00 98.12 114 ALA A C 1
ATOM 928 O O . ALA A 1 114 ? 7.016 9.034 -1.175 1.00 98.12 114 ALA A O 1
ATOM 929 N N . LYS A 1 115 ? 9.017 9.997 -0.782 1.00 98.44 115 LYS A N 1
ATOM 930 C CA . LYS A 1 115 ? 8.786 10.257 0.645 1.00 98.44 115 LYS A CA 1
ATOM 931 C C . LYS A 1 115 ? 7.673 11.278 0.859 1.00 98.44 115 LYS A C 1
ATOM 933 O O . LYS A 1 115 ? 6.830 11.065 1.725 1.00 98.44 115 LYS A O 1
ATOM 938 N N . GLN A 1 116 ? 7.617 12.334 0.046 1.00 98.38 116 GLN A N 1
ATOM 939 C CA . GLN A 1 116 ? 6.525 13.306 0.094 1.00 98.38 116 GLN A CA 1
ATOM 940 C C . GLN A 1 116 ? 5.167 12.640 -0.168 1.00 98.38 116 GLN A C 1
ATOM 942 O O . GLN A 1 116 ? 4.237 12.855 0.603 1.00 98.38 116 GLN A O 1
ATOM 947 N N . VAL A 1 117 ? 5.055 11.799 -1.203 1.00 98.00 117 VAL A N 1
ATOM 948 C CA . VAL A 1 117 ? 3.815 11.061 -1.509 1.00 98.00 117 VAL A CA 1
ATOM 949 C C . VAL A 1 117 ? 3.416 10.137 -0.353 1.00 98.00 117 VAL A C 1
ATOM 951 O O . VAL A 1 117 ? 2.250 10.107 0.032 1.00 98.00 117 VAL A O 1
ATOM 954 N N . PHE A 1 118 ? 4.371 9.414 0.238 1.00 97.25 118 PHE A N 1
ATOM 955 C CA . PHE A 1 118 ? 4.121 8.535 1.386 1.00 97.25 118 PHE A CA 1
ATOM 956 C C . PHE A 1 118 ? 3.613 9.295 2.622 1.00 97.25 118 PHE A C 1
ATOM 958 O O . PHE A 1 118 ? 2.623 8.890 3.241 1.00 97.25 118 PHE A O 1
ATOM 965 N N . LEU A 1 119 ? 4.269 10.405 2.969 1.00 98.25 119 LEU A N 1
ATOM 966 C CA . LEU A 1 119 ? 3.881 11.246 4.101 1.00 98.25 119 LEU A CA 1
ATOM 967 C C . LEU A 1 119 ? 2.513 11.891 3.864 1.00 98.25 119 LEU A C 1
ATOM 969 O O . LEU A 1 119 ? 1.657 11.827 4.741 1.00 98.25 119 LEU A O 1
ATOM 973 N N . GLN A 1 120 ? 2.272 12.426 2.664 1.00 98.06 120 GLN A N 1
ATOM 974 C CA . GLN A 1 120 ? 0.981 13.019 2.319 1.00 98.06 120 GLN A CA 1
ATOM 975 C C . GLN A 1 120 ? -0.144 11.985 2.397 1.00 98.06 120 GLN A C 1
ATOM 977 O O . GLN A 1 120 ? -1.157 12.243 3.032 1.00 98.06 120 GLN A O 1
ATOM 982 N N . ASN A 1 121 ? 0.053 10.787 1.839 1.00 96.81 121 ASN A N 1
ATOM 983 C CA . ASN A 1 121 ? -0.933 9.710 1.931 1.00 96.81 121 ASN A CA 1
ATOM 984 C C . ASN A 1 121 ? -1.236 9.332 3.390 1.00 96.81 121 ASN A C 1
ATOM 986 O O . ASN A 1 121 ? -2.381 9.061 3.737 1.00 96.81 121 ASN A O 1
ATOM 990 N N . THR A 1 122 ? -0.218 9.320 4.252 1.00 97.81 122 THR A N 1
ATOM 991 C CA . THR A 1 122 ? -0.390 9.037 5.684 1.00 97.81 122 THR A CA 1
ATOM 992 C C . THR A 1 122 ? -1.290 10.078 6.350 1.00 97.81 122 THR A C 1
ATOM 994 O O . THR A 1 122 ? -2.225 9.710 7.062 1.00 97.81 122 THR A O 1
ATOM 997 N N . GLU A 1 123 ? -1.045 11.364 6.102 1.00 98.31 123 GLU A N 1
ATOM 998 C CA . GLU A 1 123 ? -1.857 12.448 6.665 1.00 98.31 123 GLU A CA 1
ATOM 999 C C . GLU A 1 123 ? -3.263 12.500 6.052 1.00 98.31 123 GLU A C 1
ATOM 1001 O O . GLU A 1 123 ? -4.240 12.666 6.779 1.00 98.31 123 GLU A O 1
ATOM 1006 N N . ASP A 1 124 ? -3.399 12.245 4.750 1.00 98.12 124 ASP A N 1
ATOM 1007 C CA . ASP A 1 124 ? -4.694 12.182 4.067 1.00 98.12 124 ASP A CA 1
ATOM 1008 C C . ASP A 1 124 ? -5.586 11.073 4.637 1.00 98.12 124 ASP A C 1
ATOM 1010 O O . ASP A 1 124 ? -6.786 11.277 4.825 1.00 98.12 124 ASP A O 1
ATOM 1014 N N . VAL A 1 125 ? -5.022 9.896 4.936 1.00 98.25 125 VAL A N 1
ATOM 1015 C CA . VAL A 1 125 ? -5.771 8.794 5.561 1.00 98.25 125 VAL A CA 1
ATOM 1016 C C . VAL A 1 125 ? -6.211 9.176 6.974 1.00 98.25 125 VAL A C 1
ATOM 1018 O O . VAL A 1 125 ? -7.376 8.965 7.314 1.00 98.25 125 VAL A O 1
ATOM 1021 N N . LYS A 1 126 ? -5.319 9.770 7.779 1.00 98.25 126 LYS A N 1
ATOM 1022 C CA . LYS A 1 126 ? -5.650 10.240 9.136 1.00 98.25 126 LYS A CA 1
ATOM 1023 C C . LYS A 1 126 ? -6.741 11.307 9.138 1.00 98.25 126 LYS A C 1
ATOM 1025 O O . LYS A 1 126 ? -7.588 11.296 10.020 1.00 98.25 126 LYS A O 1
ATOM 1030 N N . ALA A 1 127 ? -6.721 12.214 8.164 1.00 98.12 127 ALA A N 1
ATOM 1031 C CA . ALA A 1 127 ? -7.701 13.289 8.054 1.00 98.12 127 ALA A CA 1
ATOM 1032 C C . ALA A 1 127 ? -9.057 12.814 7.509 1.00 98.12 127 ALA A C 1
ATOM 1034 O O . ALA A 1 127 ? -10.086 13.419 7.801 1.00 98.12 127 ALA A O 1
ATOM 1035 N N . TYR A 1 128 ? -9.066 11.760 6.688 1.00 98.06 128 TYR A N 1
ATOM 1036 C CA . TYR A 1 128 ? -10.272 11.297 6.006 1.00 98.06 128 TYR A CA 1
ATOM 1037 C C . TYR A 1 128 ? -11.175 10.423 6.884 1.00 98.06 128 TYR A C 1
ATOM 1039 O O . TYR A 1 128 ? -12.398 10.520 6.782 1.00 98.06 128 TYR A O 1
ATOM 1047 N N . TYR A 1 129 ? -10.599 9.547 7.712 1.00 98.12 129 TYR A N 1
ATOM 1048 C CA . TYR A 1 129 ? -11.379 8.616 8.530 1.00 98.12 129 TYR A CA 1
ATOM 1049 C C . TYR A 1 129 ? -11.568 9.120 9.956 1.00 98.12 129 TYR A C 1
ATOM 1051 O O . TYR A 1 129 ? -10.627 9.648 10.549 1.00 98.12 129 TYR A O 1
ATOM 1059 N N . PRO A 1 130 ? -12.752 8.902 10.549 1.00 97.00 130 PRO A N 1
ATOM 1060 C CA . PRO A 1 130 ? -12.963 9.262 11.935 1.00 97.00 130 PRO A CA 1
ATOM 1061 C C . PRO A 1 130 ? -12.208 8.290 12.870 1.00 97.00 130 PRO A C 1
ATOM 1063 O O . PRO A 1 130 ? -12.000 7.125 12.498 1.00 97.00 130 PRO A O 1
ATOM 1066 N N . PRO A 1 131 ? -11.790 8.729 14.074 1.00 94.81 131 PRO A N 1
ATOM 1067 C CA . PRO A 1 131 ? -10.940 7.937 14.970 1.00 94.81 131 PRO A CA 1
ATOM 1068 C C . PRO A 1 131 ? -11.513 6.565 15.345 1.00 94.81 131 PRO A C 1
ATOM 1070 O O . PRO A 1 131 ? -10.775 5.596 15.470 1.00 94.81 131 PRO A O 1
ATOM 1073 N N . GLU A 1 132 ? -12.833 6.438 15.471 1.00 96.75 132 GLU A N 1
ATOM 1074 C CA . GLU A 1 132 ? -13.504 5.171 15.775 1.00 96.75 132 GLU A CA 1
ATOM 1075 C C . GLU A 1 132 ? -13.393 4.128 14.651 1.00 96.75 132 GLU A C 1
ATOM 1077 O O . GLU A 1 132 ? -13.564 2.930 14.890 1.00 96.75 132 GLU A O 1
ATOM 1082 N N . ARG A 1 133 ? -13.094 4.570 13.422 1.00 97.94 133 ARG A N 1
ATOM 1083 C CA . ARG A 1 133 ? -12.940 3.715 12.240 1.00 97.94 133 ARG A CA 1
ATOM 1084 C C . ARG A 1 133 ? -11.479 3.542 11.820 1.00 97.94 133 ARG A C 1
ATOM 1086 O O . ARG A 1 133 ? -11.215 2.728 10.935 1.00 97.94 133 ARG A O 1
ATOM 1093 N N . LEU A 1 134 ? -10.539 4.254 12.444 1.00 98.69 134 LEU A N 1
ATOM 1094 C CA . LEU A 1 134 ? -9.126 4.251 12.076 1.00 98.69 134 LEU A CA 1
ATOM 1095 C C . LEU A 1 134 ? -8.220 3.908 13.259 1.00 98.69 134 LEU A C 1
ATOM 1097 O O . LEU A 1 134 ? -8.148 4.645 14.236 1.00 98.69 134 LEU A O 1
ATOM 1101 N N . LEU A 1 135 ? -7.415 2.862 13.094 1.00 98.69 135 LEU A N 1
ATOM 1102 C CA . LEU A 1 135 ? -6.250 2.612 13.935 1.00 98.69 135 LEU A CA 1
ATOM 1103 C C . LEU A 1 135 ? -4.977 3.012 13.192 1.00 98.69 135 LEU A C 1
ATOM 1105 O O . LEU A 1 135 ? -4.674 2.464 12.133 1.00 98.69 135 LEU A O 1
ATOM 1109 N N . VAL A 1 136 ? -4.203 3.928 13.771 1.00 98.38 136 VAL A N 1
ATOM 1110 C CA . VAL A 1 136 ? -2.815 4.172 13.362 1.00 98.38 136 VAL A CA 1
ATOM 1111 C C . VAL A 1 136 ? -1.936 3.193 14.131 1.00 98.38 136 VAL A C 1
ATOM 1113 O O . VAL A 1 136 ? -1.902 3.242 15.355 1.00 98.38 136 VAL A O 1
ATOM 1116 N N . HIS A 1 137 ? -1.260 2.294 13.418 1.00 97.75 137 HIS A N 1
ATOM 1117 C CA . HIS A 1 137 ? -0.566 1.151 14.013 1.00 97.75 137 HIS A CA 1
ATOM 1118 C C . HIS A 1 137 ? 0.899 1.110 13.590 1.00 97.75 137 HIS A C 1
ATOM 1120 O O . HIS A 1 137 ? 1.205 1.093 12.396 1.00 97.75 137 HIS A O 1
ATOM 1126 N N . HIS A 1 138 ? 1.822 1.046 14.542 1.00 95.94 138 HIS A N 1
ATOM 1127 C CA . HIS A 1 138 ? 3.210 0.696 14.272 1.00 95.94 138 HIS A CA 1
ATOM 1128 C C . HIS A 1 138 ? 3.443 -0.780 14.655 1.00 95.94 138 HIS A C 1
ATOM 1130 O O . HIS A 1 138 ? 2.978 -1.223 15.701 1.00 95.94 138 HIS A O 1
ATOM 1136 N N . PRO A 1 139 ? 4.196 -1.584 13.875 1.00 90.00 139 PRO A N 1
ATOM 1137 C CA . PRO A 1 139 ? 4.412 -3.003 14.198 1.00 90.00 139 PRO A CA 1
ATOM 1138 C C . PRO A 1 139 ? 4.991 -3.264 15.598 1.00 90.00 139 PRO A C 1
ATOM 1140 O O . PRO A 1 139 ? 4.745 -4.314 16.183 1.00 90.00 139 PRO A O 1
ATOM 1143 N N . ALA A 1 140 ? 5.755 -2.309 16.141 1.00 92.75 140 ALA A N 1
ATOM 1144 C CA . ALA A 1 140 ? 6.302 -2.393 17.498 1.00 92.75 140 ALA A CA 1
ATOM 1145 C C . ALA A 1 140 ? 5.240 -2.271 18.607 1.00 92.75 140 ALA A C 1
ATOM 1147 O O . ALA A 1 140 ? 5.527 -2.651 19.738 1.00 92.75 140 ALA A O 1
ATOM 1148 N N . ASP A 1 141 ? 4.036 -1.792 18.288 1.00 95.94 141 ASP A N 1
ATOM 1149 C CA . ASP A 1 141 ? 2.935 -1.671 19.248 1.00 95.94 141 ASP A CA 1
ATOM 1150 C C . ASP A 1 141 ? 2.309 -3.044 19.568 1.00 95.94 141 ASP A C 1
ATOM 1152 O O . ASP A 1 141 ? 1.629 -3.216 20.579 1.00 95.94 141 ASP A O 1
ATOM 1156 N N . GLY A 1 142 ? 2.570 -4.054 18.729 1.00 96.31 142 GLY A N 1
ATOM 1157 C CA . GLY A 1 142 ? 2.191 -5.442 18.976 1.00 96.31 142 GLY A CA 1
ATOM 1158 C C . GLY A 1 142 ? 0.689 -5.718 18.856 1.00 96.31 142 GLY A C 1
ATOM 1159 O O . GLY A 1 142 ? -0.040 -5.053 18.122 1.00 96.31 142 GLY A O 1
ATOM 1160 N N . TRP A 1 143 ? 0.221 -6.765 19.540 1.00 98.31 143 TRP A N 1
ATOM 1161 C CA . TRP A 1 143 ? -1.162 -7.238 19.414 1.00 98.31 143 TRP A CA 1
ATOM 1162 C C . TRP A 1 143 ? -2.189 -6.348 20.094 1.00 98.31 143 TRP A C 1
ATOM 1164 O O . TRP A 1 143 ? -3.304 -6.235 19.591 1.00 98.31 143 TRP A O 1
ATOM 1174 N N . GLN A 1 144 ? -1.837 -5.756 21.234 1.00 98.00 144 GLN A N 1
ATOM 1175 C CA . GLN A 1 144 ? -2.800 -5.128 22.131 1.00 98.00 144 GLN A CA 1
ATOM 1176 C C . GLN A 1 144 ? -3.668 -4.052 21.448 1.00 98.00 144 GLN A C 1
ATOM 1178 O O . GLN A 1 144 ? -4.882 -4.253 21.399 1.00 98.00 144 GLN A O 1
ATOM 1183 N N . PRO A 1 145 ? -3.113 -2.979 20.845 1.00 98.06 145 PRO A N 1
ATOM 1184 C CA . PRO A 1 145 ? -3.945 -1.933 20.243 1.00 98.06 145 PRO A CA 1
ATOM 1185 C C . PRO A 1 145 ? -4.762 -2.441 19.050 1.00 98.06 145 PRO A C 1
ATOM 1187 O O . PRO A 1 145 ? -5.895 -2.010 18.848 1.00 98.06 145 PRO A O 1
ATOM 1190 N N . LEU A 1 146 ? -4.228 -3.396 18.281 1.00 97.88 146 LEU A N 1
ATOM 1191 C CA . LEU A 1 146 ? -4.947 -4.008 17.166 1.00 97.88 146 LEU A CA 1
ATOM 1192 C C . LEU A 1 146 ? -6.146 -4.833 17.648 1.00 97.88 146 LEU A C 1
ATOM 1194 O O . LEU A 1 146 ? -7.238 -4.717 17.098 1.00 97.88 146 LEU A O 1
ATOM 1198 N N . CYS A 1 147 ? -5.954 -5.665 18.669 1.00 98.19 147 CYS A N 1
ATOM 1199 C CA . CYS A 1 147 ? -6.996 -6.546 19.190 1.00 98.19 147 CYS A CA 1
ATOM 1200 C C . CYS A 1 147 ? -8.092 -5.750 19.906 1.00 98.19 147 CYS A C 1
ATOM 1202 O O . CYS A 1 147 ? -9.272 -5.992 19.655 1.00 98.19 147 CYS A O 1
ATOM 1204 N N . GLU A 1 148 ? -7.719 -4.743 20.702 1.00 98.06 148 GLU A N 1
ATOM 1205 C CA . GLU A 1 148 ? -8.659 -3.797 21.316 1.00 98.06 148 GLU A CA 1
ATOM 1206 C C . GLU A 1 148 ? -9.483 -3.071 20.247 1.00 98.06 148 GLU A C 1
ATOM 1208 O O . GLU A 1 148 ? -10.715 -3.081 20.291 1.00 98.06 148 GLU A O 1
ATOM 1213 N N . PHE A 1 149 ? -8.819 -2.523 19.223 1.00 98.25 149 PHE A N 1
ATOM 1214 C CA . PHE A 1 149 ? -9.496 -1.851 18.120 1.00 98.25 149 PHE A CA 1
ATOM 1215 C C . PHE A 1 149 ? -10.439 -2.783 17.362 1.00 98.25 149 PHE A C 1
ATOM 1217 O O . PHE A 1 149 ? -11.510 -2.350 16.951 1.00 98.25 149 PHE A O 1
ATOM 1224 N N . LEU A 1 150 ? -10.097 -4.060 17.180 1.00 97.12 150 LEU A N 1
ATOM 1225 C CA . LEU A 1 150 ? -10.938 -5.035 16.478 1.00 97.12 150 LEU A CA 1
ATOM 1226 C C . LEU A 1 150 ? -11.997 -5.703 17.373 1.00 97.12 150 LEU A C 1
ATOM 1228 O O . LEU A 1 150 ? -12.888 -6.367 16.839 1.00 97.12 150 LEU A O 1
ATOM 1232 N N . GLY A 1 151 ? -11.943 -5.519 18.695 1.00 97.12 151 GLY A N 1
ATOM 1233 C CA . GLY A 1 151 ? -12.804 -6.219 19.652 1.00 97.12 151 GLY A CA 1
ATOM 1234 C C . GLY A 1 151 ? -12.541 -7.727 19.676 1.00 97.12 151 GLY A C 1
ATOM 1235 O O . GLY A 1 151 ? -13.481 -8.522 19.608 1.00 97.12 151 GLY A O 1
ATOM 1236 N N . LYS A 1 152 ? -11.265 -8.123 19.676 1.00 97.44 152 LYS A N 1
ATOM 1237 C CA . LYS A 1 152 ? -10.802 -9.518 19.659 1.00 97.44 152 LYS A CA 1
ATOM 1238 C C . LYS A 1 152 ? -9.854 -9.794 20.821 1.00 97.44 152 LYS A C 1
ATOM 1240 O O . LYS A 1 152 ? -9.229 -8.877 21.344 1.00 97.44 152 LYS A O 1
ATOM 1245 N N . ASP A 1 153 ? -9.730 -11.066 21.182 1.00 98.19 153 ASP A N 1
ATOM 1246 C CA . ASP A 1 153 ? -8.760 -11.515 22.178 1.00 98.19 153 ASP A CA 1
ATOM 1247 C C . ASP A 1 153 ? -7.331 -11.455 21.622 1.00 98.19 153 ASP A C 1
ATOM 1249 O O . ASP A 1 153 ? -7.105 -11.685 20.431 1.00 98.19 153 ASP A O 1
ATOM 1253 N N . ILE A 1 154 ? -6.363 -11.172 22.497 1.00 98.19 154 ILE A N 1
ATOM 1254 C CA . ILE A 1 154 ? -4.939 -11.176 22.145 1.00 98.19 154 ILE A CA 1
ATOM 1255 C C . ILE A 1 154 ? -4.474 -12.629 21.932 1.00 98.19 154 ILE A C 1
ATOM 1257 O O . ILE A 1 154 ? -4.616 -13.447 22.847 1.00 98.19 154 ILE A O 1
ATOM 1261 N N . PRO A 1 155 ? -3.889 -12.972 20.768 1.00 97.38 155 PRO A N 1
ATOM 1262 C CA . PRO A 1 155 ? -3.318 -14.295 20.533 1.00 97.38 155 PRO A CA 1
ATOM 1263 C C . PRO A 1 155 ? -2.152 -14.611 21.480 1.00 97.38 155 PRO A C 1
ATOM 1265 O O . PRO A 1 155 ? -1.402 -13.725 21.883 1.00 97.38 155 PRO A O 1
ATOM 1268 N N . ALA A 1 156 ? -1.950 -15.896 21.784 1.00 97.12 156 ALA A N 1
ATOM 1269 C CA . ALA A 1 156 ? -0.809 -16.351 22.589 1.00 97.12 156 ALA A CA 1
ATOM 1270 C C . ALA A 1 156 ? 0.532 -16.302 21.827 1.00 97.12 156 ALA A C 1
ATOM 1272 O O . ALA A 1 156 ? 1.600 -16.352 22.437 1.00 97.12 156 ALA A O 1
ATOM 1273 N N . GLU A 1 157 ? 0.485 -16.245 20.496 1.00 96.50 157 GLU A N 1
ATOM 1274 C CA . GLU A 1 157 ? 1.666 -16.155 19.639 1.00 96.50 157 GLU A CA 1
ATOM 1275 C C . GLU A 1 157 ? 2.239 -14.729 19.593 1.00 96.50 157 GLU A C 1
ATOM 1277 O O . GLU A 1 157 ? 1.497 -13.753 19.733 1.00 96.50 157 GLU A O 1
ATOM 1282 N N . PRO A 1 158 ? 3.558 -14.563 19.384 1.00 95.25 158 PRO A N 1
ATOM 1283 C CA . PRO A 1 158 ? 4.154 -13.238 19.267 1.00 95.25 158 PRO A CA 1
ATOM 1284 C C . PRO A 1 158 ? 3.627 -12.501 18.033 1.00 95.25 158 PRO A C 1
ATOM 1286 O O . PRO A 1 158 ? 3.294 -13.114 17.019 1.00 95.25 158 PRO A O 1
ATOM 1289 N N . TYR A 1 159 ? 3.604 -11.168 18.101 1.00 95.31 159 TYR A N 1
ATOM 1290 C CA . TYR A 1 159 ? 3.250 -10.355 16.941 1.00 95.31 159 TYR A CA 1
ATOM 1291 C C . TYR A 1 159 ? 4.200 -10.672 15.771 1.00 95.31 159 TYR A C 1
ATOM 1293 O O . TYR A 1 159 ? 5.422 -10.708 15.974 1.00 95.31 159 TYR A O 1
ATOM 1301 N N . PRO A 1 160 ? 3.680 -10.930 14.559 1.00 92.00 160 PRO A N 1
ATOM 1302 C CA . PRO A 1 160 ? 4.482 -11.478 13.476 1.00 92.00 160 PRO A CA 1
ATOM 1303 C C . PRO A 1 160 ? 5.564 -10.499 13.011 1.00 92.00 160 PRO A C 1
ATOM 1305 O O . PRO A 1 160 ? 5.309 -9.324 12.744 1.00 92.00 160 PRO A O 1
ATOM 1308 N N . ARG A 1 161 ? 6.779 -11.024 12.831 1.00 85.75 161 ARG A N 1
ATOM 1309 C CA . ARG A 1 161 ? 7.893 -10.346 12.159 1.00 85.75 161 ARG A CA 1
ATOM 1310 C C . ARG A 1 161 ? 8.349 -11.195 10.977 1.00 85.75 161 ARG A C 1
ATOM 1312 O O . ARG A 1 161 ? 9.115 -12.138 11.138 1.00 85.75 161 ARG A O 1
ATOM 1319 N N . VAL A 1 162 ? 7.833 -10.860 9.799 1.00 81.69 162 VAL A N 1
ATOM 1320 C CA . VAL A 1 162 ? 8.055 -11.578 8.532 1.00 81.69 162 VAL A CA 1
ATOM 1321 C C . VAL A 1 162 ? 8.438 -10.594 7.418 1.00 81.69 162 VAL A C 1
ATOM 1323 O O . VAL A 1 162 ? 8.522 -9.392 7.666 1.00 81.69 162 VAL A O 1
ATOM 1326 N N . ASN A 1 163 ? 8.642 -11.090 6.192 1.00 74.88 163 ASN A N 1
ATOM 1327 C CA . ASN A 1 163 ? 9.004 -10.298 5.006 1.00 74.88 163 ASN A CA 1
ATOM 1328 C C . ASN A 1 163 ? 10.339 -9.553 5.153 1.00 74.88 163 ASN A C 1
ATOM 1330 O O . ASN A 1 163 ? 10.441 -8.350 4.900 1.00 74.88 163 ASN A O 1
ATOM 1334 N N . GLU A 1 164 ? 11.383 -10.271 5.561 1.00 70.25 164 GLU A N 1
ATOM 1335 C CA . GLU A 1 164 ? 12.721 -9.695 5.615 1.00 70.25 164 GLU A CA 1
ATOM 1336 C C . GLU A 1 164 ? 13.298 -9.478 4.206 1.00 70.25 164 GLU A C 1
ATOM 1338 O O . GLU A 1 164 ? 13.195 -10.329 3.322 1.00 70.25 164 GLU A O 1
ATOM 1343 N N . ALA A 1 165 ? 13.947 -8.329 3.994 1.00 69.62 165 ALA A N 1
ATOM 1344 C CA . ALA A 1 165 ? 14.410 -7.883 2.676 1.00 69.62 165 ALA A CA 1
ATOM 1345 C C . ALA A 1 165 ? 15.337 -8.886 1.956 1.00 69.62 165 ALA A C 1
ATOM 1347 O O . ALA A 1 165 ? 15.344 -8.948 0.724 1.00 69.62 165 ALA A O 1
ATOM 1348 N N . HIS A 1 166 ? 16.073 -9.707 2.713 1.00 69.88 166 HIS A N 1
ATOM 1349 C CA . HIS A 1 166 ? 17.045 -10.662 2.183 1.00 69.88 166 HIS A CA 1
ATOM 1350 C C . HIS A 1 166 ? 16.418 -11.716 1.248 1.00 69.88 166 HIS A C 1
ATOM 1352 O O . HIS A 1 166 ? 17.062 -12.153 0.288 1.00 69.88 166 HIS A O 1
ATOM 1358 N N . GLU A 1 167 ? 15.158 -12.108 1.475 1.00 70.19 167 GLU A N 1
ATOM 1359 C CA . GLU A 1 167 ? 14.460 -13.069 0.611 1.00 70.19 167 GLU A CA 1
ATOM 1360 C C . GLU A 1 167 ? 14.180 -12.468 -0.774 1.00 70.19 167 GLU A C 1
ATOM 1362 O O . GLU A 1 167 ? 14.393 -13.112 -1.808 1.00 70.19 167 GLU A O 1
ATOM 1367 N N . ILE A 1 168 ? 13.780 -11.193 -0.810 1.00 72.62 168 ILE A N 1
ATOM 1368 C CA . ILE A 1 168 ? 13.462 -10.468 -2.045 1.00 72.62 168 ILE A CA 1
ATOM 1369 C C . ILE A 1 168 ? 14.739 -1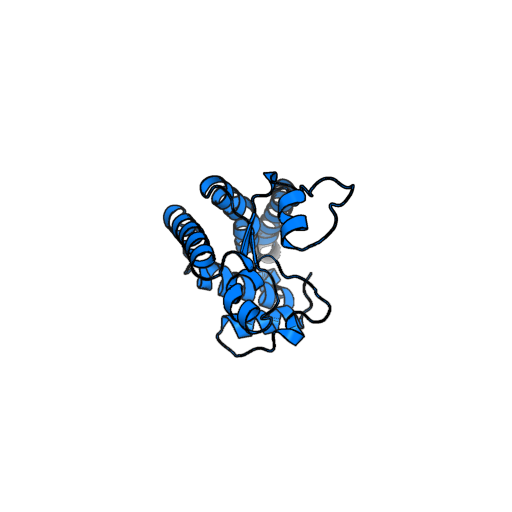0.165 -2.836 1.00 72.62 168 ILE A C 1
ATOM 1371 O O . ILE A 1 168 ? 14.755 -10.305 -4.062 1.00 72.62 168 ILE A O 1
ATOM 1375 N N . GLU A 1 169 ? 15.843 -9.838 -2.159 1.00 76.31 169 GLU A N 1
ATOM 1376 C CA . GLU A 1 169 ? 17.139 -9.609 -2.808 1.00 76.31 169 GLU A CA 1
ATOM 1377 C C . GLU A 1 169 ? 17.603 -10.802 -3.651 1.00 76.31 169 GLU A C 1
ATOM 1379 O O . GLU A 1 169 ? 18.158 -10.629 -4.743 1.00 76.31 169 GLU A O 1
ATOM 1384 N N . ARG A 1 170 ? 17.374 -12.030 -3.170 1.00 78.12 170 ARG A N 1
ATOM 1385 C CA . ARG A 1 170 ? 17.747 -13.248 -3.900 1.00 78.12 170 ARG A CA 1
ATOM 1386 C C . ARG A 1 170 ? 16.973 -13.367 -5.212 1.00 78.12 170 ARG A C 1
ATOM 1388 O O . ARG A 1 170 ? 17.567 -13.668 -6.249 1.00 78.12 170 ARG A O 1
ATOM 1395 N N . ILE A 1 171 ? 15.673 -13.082 -5.181 1.00 79.00 171 ILE A N 1
ATOM 1396 C CA . ILE A 1 171 ? 14.800 -13.119 -6.360 1.00 79.00 171 ILE A CA 1
ATOM 1397 C C . ILE A 1 171 ? 15.206 -12.029 -7.362 1.00 79.00 171 ILE A C 1
ATOM 1399 O O . ILE A 1 171 ? 15.337 -12.307 -8.555 1.00 79.00 171 ILE A O 1
ATOM 1403 N N . VAL A 1 172 ? 15.492 -10.815 -6.881 1.00 81.94 172 VAL A N 1
ATOM 1404 C CA . VAL A 1 172 ? 15.999 -9.696 -7.696 1.00 81.94 172 VAL A CA 1
ATOM 1405 C C . VAL A 1 172 ? 17.282 -10.091 -8.436 1.00 81.94 172 VAL A C 1
ATOM 1407 O O . VAL A 1 172 ? 17.393 -9.869 -9.642 1.00 81.94 172 VAL A O 1
ATOM 1410 N N . LYS A 1 173 ? 18.250 -10.716 -7.750 1.00 82.19 173 LYS A N 1
ATOM 1411 C CA . LYS A 1 173 ? 19.510 -11.175 -8.370 1.00 82.19 173 LYS A CA 1
ATOM 1412 C C . LYS A 1 173 ? 19.261 -12.195 -9.486 1.00 82.19 173 LYS A C 1
ATOM 1414 O O . LYS A 1 173 ? 19.843 -12.063 -10.562 1.00 82.19 173 LYS A O 1
ATOM 1419 N N . ILE A 1 174 ? 18.363 -13.160 -9.266 1.00 83.56 174 ILE A N 1
ATOM 1420 C CA . ILE A 1 174 ? 17.981 -14.155 -10.281 1.00 83.56 174 ILE A CA 1
ATOM 1421 C C . ILE A 1 174 ? 17.338 -13.474 -11.493 1.00 83.56 174 ILE A C 1
ATOM 1423 O O . ILE A 1 174 ? 17.722 -13.744 -12.628 1.00 83.56 174 ILE A O 1
ATOM 1427 N N . PHE A 1 175 ? 16.391 -12.563 -11.272 1.00 82.38 175 PHE A N 1
ATOM 1428 C CA . PHE A 1 175 ? 15.667 -11.895 -12.356 1.00 82.38 175 PHE A CA 1
ATOM 1429 C C . PHE A 1 175 ? 16.601 -11.016 -13.191 1.00 82.38 175 PHE A C 1
ATOM 1431 O O . PHE A 1 175 ? 16.552 -11.064 -14.422 1.00 82.38 175 PHE A O 1
ATOM 1438 N N . LYS A 1 176 ? 17.529 -10.305 -12.538 1.00 82.00 176 LYS A N 1
ATOM 1439 C CA . LYS A 1 176 ? 18.605 -9.581 -13.224 1.00 82.00 176 LYS A CA 1
ATOM 1440 C C . LYS A 1 176 ? 19.463 -10.521 -14.071 1.00 82.00 176 LYS A C 1
ATOM 1442 O O . LYS A 1 176 ? 19.696 -10.214 -15.233 1.00 82.00 176 LYS A O 1
ATOM 1447 N N . ALA A 1 177 ? 19.885 -11.673 -13.552 1.00 83.25 177 ALA A N 1
ATOM 1448 C CA . ALA A 1 177 ? 20.671 -12.637 -14.328 1.00 83.25 177 ALA A CA 1
ATOM 1449 C C . ALA A 1 177 ? 19.898 -13.173 -15.552 1.00 83.25 177 ALA A C 1
ATOM 1451 O O . ALA A 1 177 ? 20.403 -13.149 -16.673 1.00 83.25 177 ALA A O 1
ATOM 1452 N N . LEU A 1 178 ? 18.635 -13.568 -15.360 1.00 85.25 178 LEU A N 1
ATOM 1453 C CA . LEU A 1 178 ? 17.745 -14.044 -16.426 1.00 85.25 178 LEU A CA 1
ATOM 1454 C C . LEU A 1 178 ? 17.472 -12.984 -17.504 1.00 85.25 178 LEU A C 1
ATOM 1456 O O . LEU A 1 178 ? 17.177 -13.325 -18.652 1.00 85.25 178 LEU A O 1
ATOM 1460 N N . SER A 1 179 ? 17.576 -11.696 -17.168 1.00 83.62 179 SER A N 1
ATOM 1461 C CA . SER A 1 179 ? 17.410 -10.612 -18.140 1.00 83.62 179 SER A CA 1
ATOM 1462 C C . SER A 1 179 ? 18.477 -10.619 -19.244 1.00 83.62 179 SER A C 1
ATOM 1464 O O . SER A 1 179 ? 18.191 -10.158 -20.349 1.00 83.62 179 SER A O 1
ATOM 1466 N N . TYR A 1 180 ? 19.650 -11.217 -18.990 1.00 83.19 180 TYR A N 1
ATOM 1467 C CA . TYR A 1 180 ? 20.743 -11.315 -19.961 1.00 83.19 180 TYR A CA 1
ATOM 1468 C C . TYR A 1 180 ? 20.623 -12.500 -20.937 1.00 83.19 180 TYR A C 1
ATOM 1470 O O . TYR A 1 180 ? 21.287 -12.503 -21.973 1.00 83.19 180 TYR A O 1
ATOM 1478 N N . LEU A 1 181 ? 19.762 -13.489 -20.657 1.00 84.94 181 LEU A N 1
ATOM 1479 C CA . LEU A 1 181 ? 19.656 -14.726 -21.447 1.00 84.94 181 LEU A CA 1
ATOM 1480 C C . LEU A 1 181 ? 19.407 -14.520 -22.952 1.00 84.94 181 LEU A C 1
ATOM 1482 O O . LEU A 1 181 ? 20.094 -15.174 -23.735 1.00 84.94 181 LEU A O 1
ATOM 1486 N N . PRO A 1 182 ? 18.504 -13.624 -23.403 1.00 83.31 182 PRO A N 1
ATOM 1487 C CA . PRO A 1 182 ? 18.299 -13.414 -24.836 1.00 83.31 182 PRO A CA 1
ATOM 1488 C C . PRO A 1 182 ? 19.563 -12.935 -25.556 1.00 83.31 182 PRO A C 1
ATOM 1490 O O . PRO A 1 182 ? 19.806 -13.342 -26.685 1.00 83.31 182 PRO A O 1
ATOM 1493 N N . TYR A 1 183 ? 20.391 -12.118 -24.898 1.00 84.75 183 TYR A N 1
ATOM 1494 C CA . TYR A 1 183 ? 21.639 -11.616 -25.478 1.00 84.75 183 TYR A CA 1
ATOM 1495 C C . TYR A 1 183 ? 22.711 -12.706 -25.544 1.00 84.75 183 TYR A C 1
ATOM 1497 O O . TYR A 1 183 ? 23.432 -12.789 -26.533 1.00 84.75 183 TYR A O 1
ATOM 1505 N N . ILE A 1 184 ? 22.779 -13.575 -24.528 1.00 84.38 184 ILE A N 1
ATOM 1506 C CA . ILE A 1 184 ? 23.677 -14.739 -24.527 1.00 84.38 184 ILE A CA 1
ATOM 1507 C C . ILE A 1 184 ? 23.293 -15.696 -25.662 1.00 84.38 184 ILE A C 1
ATOM 1509 O O . ILE A 1 184 ? 24.150 -16.088 -26.449 1.00 84.38 184 ILE A O 1
ATOM 1513 N N . LEU A 1 185 ? 22.004 -16.026 -25.793 1.00 85.00 185 LEU A N 1
ATOM 1514 C CA . LEU A 1 185 ? 21.503 -16.891 -26.866 1.00 85.00 185 LEU A CA 1
ATOM 1515 C C . LEU A 1 185 ? 21.735 -16.274 -28.249 1.00 85.00 185 LEU A C 1
ATOM 1517 O O . LEU A 1 185 ? 22.177 -16.970 -29.156 1.00 85.00 185 LEU A O 1
ATOM 1521 N N . MET A 1 186 ? 21.505 -14.967 -28.400 1.00 85.81 186 MET A N 1
ATOM 1522 C CA . MET A 1 186 ? 21.805 -14.241 -29.635 1.00 85.81 186 MET A CA 1
ATOM 1523 C C . MET A 1 186 ? 23.298 -14.312 -29.984 1.00 85.81 186 MET A C 1
ATOM 1525 O O . MET A 1 186 ? 23.635 -14.583 -31.131 1.00 85.81 186 MET A O 1
ATOM 1529 N N . GLY A 1 187 ? 24.193 -14.141 -29.005 1.00 83.00 187 GLY A N 1
ATOM 1530 C CA . GLY A 1 187 ? 25.637 -14.285 -29.202 1.00 83.00 187 GLY A CA 1
ATOM 1531 C C . GLY A 1 187 ? 26.045 -15.696 -29.636 1.00 83.00 187 GLY A C 1
ATOM 1532 O O . GLY A 1 187 ? 26.834 -15.842 -30.565 1.00 83.00 187 GLY A O 1
ATOM 1533 N N . LEU A 1 188 ? 25.467 -16.736 -29.025 1.00 83.62 188 LEU A N 1
ATOM 1534 C CA . LEU A 1 188 ? 25.702 -18.131 -29.420 1.00 83.62 188 LEU A CA 1
ATOM 1535 C C . LEU A 1 188 ? 25.212 -18.416 -30.846 1.00 83.62 188 LEU A C 1
ATOM 1537 O O . LEU A 1 188 ? 25.921 -19.063 -31.610 1.00 83.62 188 LEU A O 1
ATOM 1541 N N . ILE A 1 189 ? 24.038 -17.901 -31.225 1.00 84.12 189 ILE A N 1
ATOM 1542 C CA . ILE A 1 189 ? 23.498 -18.035 -32.587 1.00 84.12 189 ILE A CA 1
ATOM 1543 C C . ILE A 1 189 ? 24.416 -17.351 -33.604 1.00 84.12 189 ILE A C 1
ATOM 1545 O O . ILE A 1 189 ? 24.700 -17.938 -34.642 1.00 84.12 189 ILE A O 1
ATOM 1549 N N . ILE A 1 190 ? 24.909 -16.144 -33.302 1.00 78.56 190 ILE A N 1
ATOM 1550 C CA . ILE A 1 190 ? 25.855 -15.425 -34.168 1.00 78.56 190 ILE A CA 1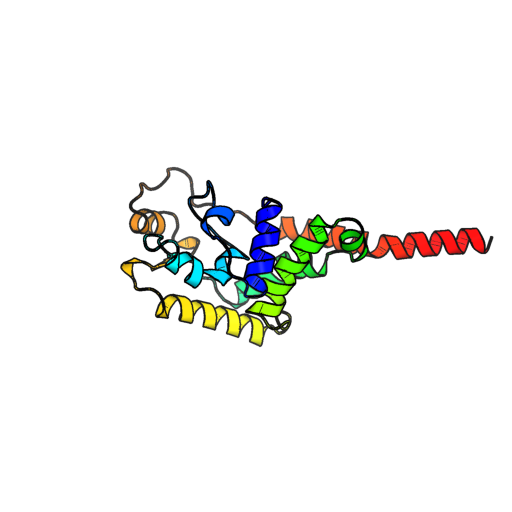
ATOM 1551 C C . ILE A 1 190 ? 27.159 -16.217 -34.312 1.00 78.56 190 ILE A C 1
ATOM 1553 O O . ILE A 1 190 ? 27.654 -16.361 -35.424 1.00 78.56 190 ILE A O 1
ATOM 1557 N N . MET A 1 191 ? 27.699 -16.780 -33.225 1.00 71.50 191 MET A N 1
ATOM 1558 C CA . MET A 1 191 ? 28.917 -17.596 -33.299 1.00 71.50 191 MET A CA 1
ATOM 1559 C C . MET A 1 191 ? 28.735 -18.852 -34.159 1.00 71.50 191 MET A C 1
ATOM 1561 O O . MET A 1 191 ? 29.624 -19.166 -34.938 1.00 71.50 191 MET A O 1
ATOM 1565 N N . LEU A 1 192 ? 27.584 -19.525 -34.073 1.00 75.62 192 LEU A N 1
ATOM 1566 C CA . LEU A 1 192 ? 27.250 -20.692 -34.905 1.00 75.62 192 LEU A CA 1
ATOM 1567 C C . LEU A 1 192 ? 26.945 -20.349 -36.376 1.00 75.62 192 LEU A C 1
ATOM 1569 O O . LEU A 1 192 ? 26.787 -21.251 -37.188 1.00 75.62 192 LEU A O 1
ATOM 1573 N N . TRP A 1 193 ? 26.779 -19.065 -36.705 1.00 62.47 193 TRP A N 1
ATOM 1574 C CA . TRP A 1 193 ? 26.564 -18.578 -38.073 1.00 62.47 193 TRP A CA 1
ATOM 1575 C C . TRP A 1 193 ? 27.844 -18.049 -38.730 1.00 62.47 193 TRP A C 1
ATOM 1577 O O . TRP A 1 193 ? 27.891 -17.905 -39.950 1.00 62.47 193 TRP A O 1
ATOM 1587 N N . VAL A 1 194 ? 28.854 -17.705 -37.928 1.00 69.50 194 VAL A N 1
ATOM 1588 C CA . VAL A 1 194 ? 30.135 -17.136 -38.380 1.00 69.50 194 VAL A CA 1
ATOM 1589 C C . VAL A 1 194 ? 31.226 -18.212 -38.516 1.00 69.50 194 VAL A C 1
ATOM 1591 O O . VAL A 1 194 ? 32.208 -17.985 -39.222 1.00 69.50 194 VAL A O 1
ATOM 1594 N N . PHE A 1 195 ? 31.034 -19.379 -37.896 1.00 55.53 195 PHE A N 1
ATOM 1595 C CA . PHE A 1 195 ? 31.868 -20.581 -38.015 1.00 55.53 195 PHE A CA 1
ATOM 1596 C C . PHE A 1 195 ? 31.026 -21.763 -38.491 1.00 55.53 195 PHE A C 1
ATOM 1598 O O . PHE A 1 195 ? 31.585 -22.614 -39.217 1.00 55.53 195 PHE A O 1
#

Sequence (195 aa):
MPRRDQVDLFNRAGAGEAVEWSVIFEGFQAACDWPSAKFHKELAAHYPDAKIVLSVRDADKWYDSTRSTIFAFTQSMPRWLRWLSPRMRTIHQMVTGVVWDGVFGGRFADEAYAKQVFLQNTEDVKAYYPPERLLVHHPADGWQPLCEFLGKDIPAEPYPRVNEAHEIERIVKIFKALSYLPYILMGLIIMLWVF

pLDDT: mean 90.49, std 8.65, range [50.84, 98.69]

Radius of gyration: 20.16 Å; chains: 1; bounding box: 51×34×61 Å